Protein AF-A0A7S3SUE6-F1 (afdb_monomer_lite)

Structure (mmCIF, N/CA/C/O backbone):
data_AF-A0A7S3SUE6-F1
#
_entry.id   AF-A0A7S3SUE6-F1
#
loop_
_atom_site.group_PDB
_atom_site.id
_atom_site.type_symbol
_atom_site.label_atom_id
_atom_site.label_alt_id
_atom_site.label_comp_id
_atom_site.label_asym_id
_atom_site.label_entity_id
_atom_site.label_seq_id
_atom_site.pdbx_PDB_ins_code
_atom_site.Cartn_x
_atom_site.Cartn_y
_atom_site.Cartn_z
_atom_site.occupancy
_atom_site.B_iso_or_equiv
_atom_site.auth_seq_id
_atom_site.auth_comp_id
_atom_site.auth_asym_id
_atom_site.auth_atom_id
_atom_site.pdbx_PDB_model_num
ATOM 1 N N . ARG A 1 1 ? -27.798 15.559 72.478 1.00 53.75 1 ARG A N 1
ATOM 2 C CA . ARG A 1 1 ? -28.412 14.205 72.440 1.00 53.75 1 ARG A CA 1
ATOM 3 C C . ARG A 1 1 ? -29.920 14.407 72.362 1.00 53.75 1 ARG A C 1
ATOM 5 O O . ARG A 1 1 ? -30.444 15.053 73.258 1.00 53.75 1 ARG A O 1
ATOM 12 N N . PRO A 1 2 ? -30.553 14.013 71.249 1.00 47.19 2 PRO A N 1
ATOM 13 C CA . PRO A 1 2 ? -31.132 12.669 71.171 1.00 47.19 2 PRO A CA 1
ATOM 14 C C . PRO A 1 2 ? -30.597 11.859 69.971 1.00 47.19 2 PRO A C 1
ATOM 16 O O . PRO A 1 2 ? -30.039 12.447 69.046 1.00 47.19 2 PRO A O 1
ATOM 19 N N . PRO A 1 3 ? -30.712 10.518 69.993 1.00 56.50 3 PRO A N 1
ATOM 20 C CA . PRO A 1 3 ? -30.250 9.653 68.915 1.00 56.50 3 PRO A CA 1
ATOM 21 C C . PRO A 1 3 ? -31.344 9.502 67.852 1.00 56.50 3 PRO A C 1
ATOM 23 O O . PRO A 1 3 ? -32.447 9.031 68.141 1.00 56.50 3 PRO A O 1
ATOM 26 N N . LEU A 1 4 ? -31.042 9.870 66.606 1.00 49.88 4 LEU A N 1
ATOM 27 C CA . LEU A 1 4 ? -31.864 9.466 65.471 1.00 49.88 4 LEU A CA 1
ATOM 28 C C . LEU A 1 4 ? -31.557 8.003 65.155 1.00 49.88 4 LEU A C 1
ATOM 30 O O . LEU A 1 4 ? -30.462 7.631 64.743 1.00 49.88 4 LEU A O 1
ATOM 34 N N . ARG A 1 5 ? -32.567 7.194 65.467 1.00 53.97 5 ARG A N 1
ATOM 35 C CA . ARG A 1 5 ? -32.684 5.753 65.282 1.00 53.97 5 ARG A CA 1
ATOM 36 C C . ARG A 1 5 ? -32.139 5.285 63.933 1.00 53.97 5 ARG A C 1
ATOM 38 O O . ARG A 1 5 ? -32.603 5.728 62.884 1.00 53.97 5 ARG A O 1
ATOM 45 N N . LEU A 1 6 ? -31.283 4.264 64.007 1.00 51.25 6 LEU A N 1
ATOM 46 C CA . LEU A 1 6 ? -31.177 3.214 63.001 1.00 51.25 6 LEU A CA 1
ATOM 47 C C . LEU A 1 6 ? -32.585 2.802 62.545 1.00 51.25 6 LEU A C 1
ATOM 49 O O . LEU A 1 6 ? -33.325 2.161 63.293 1.00 51.25 6 LEU A O 1
ATOM 53 N N . ARG A 1 7 ? -32.944 3.124 61.303 1.00 48.81 7 ARG A N 1
ATOM 54 C CA . ARG A 1 7 ? -33.847 2.266 60.540 1.00 48.81 7 ARG A CA 1
ATOM 55 C C . ARG A 1 7 ? -32.969 1.252 59.830 1.00 48.81 7 ARG A C 1
ATOM 57 O O . ARG A 1 7 ? -32.459 1.503 58.745 1.00 48.81 7 ARG A O 1
ATOM 64 N N . ALA A 1 8 ? -32.776 0.123 60.507 1.00 47.72 8 ALA A N 1
ATOM 65 C CA . ALA A 1 8 ? -32.414 -1.123 59.866 1.00 47.72 8 ALA A CA 1
ATOM 66 C C . ALA A 1 8 ? -33.476 -1.413 58.797 1.00 47.72 8 ALA A C 1
ATOM 68 O O . ALA A 1 8 ? -34.599 -1.811 59.107 1.00 47.72 8 ALA A O 1
ATOM 69 N N . VAL A 1 9 ? -33.136 -1.151 57.537 1.00 53.12 9 VAL A N 1
ATOM 70 C CA . VAL A 1 9 ? -33.832 -1.743 56.398 1.00 53.12 9 VAL A CA 1
ATOM 71 C C . VAL A 1 9 ? -33.316 -3.176 56.319 1.00 53.12 9 VAL A C 1
ATOM 73 O O . VAL A 1 9 ? -32.370 -3.482 55.601 1.00 53.12 9 VAL A O 1
ATOM 76 N N . SER A 1 10 ? -33.879 -4.035 57.168 1.00 51.81 10 SER A N 1
ATOM 77 C CA . SER A 1 10 ? -33.688 -5.476 57.080 1.00 51.81 10 SER A CA 1
ATOM 78 C C . SER A 1 10 ? -34.384 -5.996 55.827 1.00 51.81 10 SER A C 1
ATOM 80 O O . SER A 1 10 ? -35.596 -5.859 55.682 1.00 51.81 10 SER A O 1
ATOM 82 N N . CYS A 1 11 ? -33.573 -6.586 54.950 1.00 48.88 11 CYS A N 1
ATOM 83 C CA . CYS A 1 11 ? -33.852 -7.740 54.101 1.00 48.88 11 CYS A CA 1
ATOM 84 C C . CYS A 1 11 ? -35.327 -8.087 53.841 1.00 48.88 11 CYS A C 1
ATOM 86 O O . CYS A 1 11 ? -35.936 -8.855 54.583 1.00 48.88 11 CYS A O 1
ATOM 88 N N . LEU A 1 12 ? -35.816 -7.703 52.664 1.00 46.56 12 LEU A N 1
ATOM 89 C CA . LEU A 1 12 ? -36.515 -8.661 51.808 1.00 46.56 12 LEU A CA 1
ATOM 90 C C . LEU A 1 12 ? -35.663 -8.880 50.553 1.00 46.56 12 LEU A C 1
ATOM 92 O O . LEU A 1 12 ? -35.933 -8.337 49.487 1.00 46.56 12 LEU A O 1
ATOM 96 N N . CYS A 1 13 ? -34.602 -9.678 50.694 1.00 52.66 13 CYS A N 1
ATOM 97 C CA . CYS A 1 13 ? -33.938 -10.319 49.563 1.00 52.66 13 CYS A CA 1
ATOM 98 C C . CYS A 1 13 ? -34.852 -11.442 49.061 1.00 52.66 13 CYS A C 1
ATOM 100 O O . CYS A 1 13 ? -34.695 -12.609 49.409 1.00 52.66 13 CYS A O 1
ATOM 102 N N . THR A 1 14 ? -35.863 -11.083 48.279 1.00 53.28 14 THR A N 1
ATOM 103 C CA . THR A 1 14 ? -36.564 -12.027 47.412 1.00 53.28 14 THR A CA 1
ATOM 104 C C . THR A 1 14 ? -35.559 -12.514 46.367 1.00 53.28 14 THR A C 1
ATOM 106 O O . THR A 1 14 ? -34.967 -11.705 45.657 1.00 53.28 14 THR A O 1
ATOM 109 N N . GLY A 1 15 ? -35.341 -13.830 46.256 1.00 58.53 15 GLY A N 1
ATOM 110 C CA . GLY A 1 15 ? -34.344 -14.434 45.350 1.00 58.53 15 GLY A CA 1
ATOM 111 C C . GLY A 1 15 ? -34.444 -14.010 43.873 1.00 58.53 15 GLY A C 1
ATOM 112 O O . GLY A 1 15 ? -33.494 -14.190 43.120 1.00 58.53 15 GLY A O 1
ATOM 113 N N . ALA A 1 16 ? -35.549 -13.379 43.464 1.00 61.69 16 ALA A N 1
ATOM 114 C CA . ALA A 1 16 ? -35.717 -12.759 42.151 1.00 61.69 16 ALA A CA 1
ATOM 115 C C . ALA A 1 16 ? -34.884 -11.473 41.947 1.00 61.69 16 ALA A C 1
ATOM 117 O O . ALA A 1 16 ? -34.439 -11.214 40.832 1.00 61.69 16 ALA A O 1
ATOM 118 N N . GLY A 1 17 ? -34.651 -10.674 42.997 1.00 68.00 17 GLY A N 1
ATOM 119 C CA . GLY A 1 17 ? -33.855 -9.441 42.911 1.00 68.00 17 GLY A CA 1
ATOM 120 C C . GLY A 1 17 ? -32.354 -9.706 42.768 1.00 68.00 17 GLY A C 1
ATOM 121 O O . GLY A 1 17 ? -31.675 -8.998 42.031 1.00 68.00 17 GLY A O 1
ATOM 122 N N . MET A 1 18 ? -31.861 -10.771 43.408 1.00 73.62 18 MET A N 1
ATOM 123 C CA . MET A 1 18 ? -30.465 -11.213 43.302 1.00 73.62 18 MET A CA 1
ATOM 124 C C . MET A 1 18 ? -30.156 -11.740 41.890 1.00 73.62 18 MET A C 1
ATOM 126 O O . MET A 1 18 ? -29.188 -11.319 41.273 1.00 73.62 18 MET A O 1
ATOM 130 N N . LEU A 1 19 ? -31.063 -12.541 41.315 1.00 84.69 19 LEU A N 1
ATOM 131 C CA . LEU A 1 19 ? -30.959 -13.046 39.937 1.00 84.69 19 LEU A CA 1
ATOM 132 C C . LEU A 1 19 ? -30.984 -11.935 38.874 1.00 84.69 19 LEU A C 1
ATOM 134 O O . LEU A 1 19 ? -30.339 -12.042 37.831 1.00 84.69 19 LEU A O 1
ATOM 138 N N . LEU A 1 20 ? -31.753 -10.869 39.120 1.00 89.69 20 LEU A N 1
ATOM 139 C CA . LEU A 1 20 ? -31.807 -9.709 38.233 1.00 89.69 20 LEU A CA 1
ATOM 140 C C . LEU A 1 20 ? -30.490 -8.918 38.273 1.00 89.69 20 LEU A C 1
ATOM 142 O O . LEU A 1 20 ? -30.004 -8.505 37.222 1.00 89.69 20 LEU A O 1
ATOM 146 N N . ALA A 1 21 ? -29.911 -8.732 39.463 1.00 88.00 21 ALA A N 1
ATOM 147 C CA . ALA A 1 21 ? -28.627 -8.058 39.634 1.00 88.00 21 ALA A CA 1
ATOM 148 C C . ALA A 1 21 ? -27.487 -8.833 38.952 1.00 88.00 21 ALA A C 1
ATOM 150 O O . ALA A 1 21 ? -26.764 -8.244 38.153 1.00 88.00 21 ALA A O 1
ATOM 151 N N . ASP A 1 22 ? -27.409 -10.152 39.156 1.00 91.75 22 ASP A N 1
ATOM 152 C CA . ASP A 1 22 ? -26.403 -11.013 38.515 1.00 91.75 22 ASP A CA 1
ATOM 153 C C . ASP A 1 22 ? -26.511 -10.974 36.982 1.00 91.75 22 ASP A C 1
ATOM 155 O O . ASP A 1 22 ? -25.512 -10.969 36.262 1.00 91.75 22 ASP A O 1
ATOM 159 N N . LYS A 1 23 ? -27.740 -10.894 36.451 1.00 92.44 23 LYS A N 1
ATOM 160 C CA . LYS A 1 23 ? -27.965 -10.730 35.010 1.00 92.44 23 LYS A CA 1
ATOM 161 C C . LYS A 1 23 ? -27.421 -9.397 34.497 1.00 92.44 23 LYS A C 1
ATOM 163 O O . LYS A 1 23 ? -26.846 -9.372 33.408 1.00 92.44 23 LYS A O 1
ATOM 168 N N . TYR A 1 24 ? -27.637 -8.300 35.222 1.00 92.81 24 TYR A N 1
ATOM 169 C CA . TYR A 1 24 ? -27.119 -6.993 34.816 1.00 92.81 24 TYR A CA 1
ATOM 170 C C . TYR A 1 24 ? -25.597 -6.935 34.899 1.00 92.81 24 TYR A C 1
ATOM 172 O O . TYR A 1 24 ? -24.982 -6.448 33.953 1.00 92.81 24 TYR A O 1
ATOM 180 N N . ASP A 1 25 ? -25.004 -7.506 35.948 1.00 94.50 25 ASP A N 1
ATOM 181 C CA . ASP A 1 25 ? -23.550 -7.603 36.096 1.00 94.50 25 ASP A CA 1
ATOM 182 C C . ASP A 1 25 ? -22.932 -8.395 34.931 1.00 94.50 25 ASP A C 1
ATOM 184 O O . ASP A 1 25 ? -22.028 -7.917 34.251 1.00 94.50 25 ASP A O 1
ATOM 188 N N . LEU A 1 26 ? -23.513 -9.544 34.565 1.00 93.31 26 LEU A N 1
ATOM 189 C CA . LEU A 1 26 ? -23.073 -10.309 33.390 1.00 93.31 26 LEU A CA 1
ATOM 190 C C . LEU A 1 26 ? -23.221 -9.533 32.073 1.00 93.31 26 LEU A C 1
ATOM 192 O O . LEU A 1 26 ? -22.359 -9.621 31.195 1.00 93.31 26 LEU A O 1
ATOM 196 N N . GLN A 1 27 ? -24.310 -8.780 31.899 1.00 93.69 27 GLN A N 1
ATOM 197 C CA . GLN A 1 27 ? -24.505 -7.953 30.705 1.00 93.69 27 GLN A CA 1
ATOM 198 C C . GLN A 1 27 ? -23.488 -6.814 30.627 1.00 93.69 27 GLN A C 1
ATOM 200 O O . GLN A 1 27 ? -23.024 -6.485 29.534 1.00 93.69 27 GLN A O 1
ATOM 205 N N . GLU A 1 28 ? -23.144 -6.214 31.760 1.00 92.38 28 GLU A N 1
ATOM 206 C CA . GLU A 1 28 ? -22.129 -5.172 31.849 1.00 92.38 28 GLU A CA 1
ATOM 207 C C . GLU A 1 28 ? -20.734 -5.739 31.576 1.00 92.38 28 GLU A C 1
ATOM 209 O O . GLU A 1 28 ? -20.032 -5.232 30.701 1.00 92.38 28 GLU A O 1
ATOM 214 N N . GLN A 1 29 ? -20.375 -6.860 32.204 1.00 94.19 29 GLN A N 1
ATOM 215 C CA . GLN A 1 29 ? -19.112 -7.561 31.957 1.00 94.19 29 GLN A CA 1
ATOM 216 C C . GLN A 1 29 ? -18.954 -7.973 30.487 1.00 94.19 29 GLN A C 1
ATOM 218 O O . GLN A 1 29 ? -17.875 -7.812 29.908 1.00 94.19 29 GLN A O 1
ATOM 223 N N . LEU A 1 30 ? -20.026 -8.447 29.840 1.00 93.00 30 LEU A N 1
ATOM 224 C CA . LEU A 1 30 ? -20.010 -8.766 28.411 1.00 93.00 30 LEU A CA 1
ATOM 225 C C . LEU A 1 30 ? -19.784 -7.515 27.550 1.00 93.00 30 LEU A C 1
ATOM 227 O O . LEU A 1 30 ? -18.988 -7.557 26.611 1.00 93.00 30 LEU A O 1
ATOM 231 N N . LYS A 1 31 ? -20.451 -6.397 27.868 1.00 90.38 31 LYS A N 1
ATOM 232 C CA . LYS A 1 31 ? -20.260 -5.121 27.157 1.00 90.38 31 LYS A CA 1
ATOM 233 C C . LYS A 1 31 ? -18.828 -4.612 27.295 1.00 90.38 31 LYS A C 1
ATOM 235 O O . LYS A 1 31 ? -18.231 -4.220 26.296 1.00 90.38 31 LYS A O 1
ATOM 240 N N . LEU A 1 32 ? -18.265 -4.663 28.502 1.00 91.94 32 LEU A N 1
ATOM 241 C CA . LEU A 1 32 ? -16.878 -4.274 28.759 1.00 91.94 32 LEU A CA 1
ATOM 242 C C . LEU A 1 32 ? -15.900 -5.160 27.982 1.00 91.94 32 LEU A C 1
ATOM 244 O O . LEU A 1 32 ? -14.985 -4.648 27.340 1.00 91.94 32 LEU A O 1
ATOM 248 N N . SER A 1 33 ? -16.131 -6.474 27.972 1.00 94.12 33 SER A N 1
ATOM 249 C CA . SER A 1 33 ? -15.299 -7.427 27.227 1.00 94.12 33 SER A CA 1
ATOM 250 C C . SER A 1 33 ? -15.338 -7.164 25.720 1.00 94.12 33 SER A C 1
ATOM 252 O O . SER A 1 33 ? -14.308 -7.225 25.052 1.00 94.12 33 SER A O 1
ATOM 254 N N . LEU A 1 34 ? -16.511 -6.830 25.175 1.00 92.19 34 LEU A N 1
ATOM 255 C CA . LEU A 1 34 ? -16.669 -6.500 23.760 1.00 92.19 34 LEU A CA 1
ATOM 256 C C . LEU A 1 34 ? -15.934 -5.201 23.405 1.00 92.19 34 LEU A C 1
ATOM 258 O O . LEU A 1 34 ? -15.181 -5.182 22.434 1.00 92.19 34 LEU A O 1
ATOM 262 N N . LEU A 1 35 ? -16.079 -4.149 24.216 1.00 92.06 35 LEU A N 1
ATOM 263 C CA . LEU A 1 35 ? -15.362 -2.887 24.010 1.00 92.06 35 LEU A CA 1
ATOM 264 C C . LEU A 1 35 ? -13.841 -3.078 24.036 1.00 92.06 35 LEU A C 1
ATOM 266 O O . LEU A 1 35 ? -13.138 -2.503 23.211 1.00 92.06 35 LEU A O 1
ATOM 270 N N . GLN A 1 36 ? -13.330 -3.929 24.931 1.00 94.81 36 GLN A N 1
ATOM 271 C CA . GLN A 1 36 ? -11.903 -4.262 24.975 1.00 94.81 36 GLN A CA 1
ATOM 272 C C . GLN A 1 36 ? -11.416 -4.975 23.707 1.00 94.81 36 GLN A C 1
ATOM 274 O O . GLN A 1 36 ? -10.267 -4.795 23.301 1.00 94.81 36 GLN A O 1
ATOM 279 N N . ILE A 1 37 ? -12.256 -5.804 23.082 1.00 95.12 37 ILE A N 1
ATOM 280 C CA . ILE A 1 37 ? -11.915 -6.467 21.816 1.00 95.12 37 ILE A CA 1
ATOM 281 C C . ILE A 1 37 ? -11.874 -5.442 20.682 1.00 95.12 37 ILE A C 1
ATOM 283 O O . ILE A 1 37 ? -10.925 -5.441 19.900 1.00 95.12 37 ILE A O 1
ATOM 287 N N . GLU A 1 38 ? -12.864 -4.552 20.610 1.00 94.62 38 GLU A N 1
ATOM 288 C CA . GLU A 1 38 ? -12.905 -3.507 19.584 1.00 94.62 38 GLU A CA 1
ATOM 289 C C . GLU A 1 38 ? -11.740 -2.521 19.712 1.00 94.62 38 GLU A C 1
ATOM 291 O O . GLU A 1 38 ? -11.177 -2.117 18.698 1.00 94.62 38 GLU A O 1
ATOM 296 N N . ASP A 1 39 ? -11.326 -2.189 20.936 1.00 95.25 39 ASP A N 1
ATOM 297 C CA . ASP A 1 39 ? -10.155 -1.343 21.190 1.00 95.25 39 ASP A CA 1
ATOM 298 C C . ASP A 1 39 ? -8.857 -1.988 20.695 1.00 95.25 39 ASP A C 1
ATOM 300 O O . ASP A 1 39 ? -8.068 -1.366 19.978 1.00 95.25 39 ASP A O 1
ATOM 304 N N . LYS A 1 40 ? -8.673 -3.283 20.977 1.00 96.25 40 LYS A N 1
ATOM 305 C CA . LYS A 1 40 ? -7.537 -4.052 20.450 1.00 96.25 40 LYS A CA 1
ATOM 306 C C . LYS A 1 40 ? -7.550 -4.117 18.926 1.00 96.25 40 LYS A C 1
ATOM 308 O O . LYS A 1 40 ? -6.497 -3.979 18.305 1.00 96.25 40 LYS A O 1
ATOM 313 N N . GLU A 1 41 ? -8.717 -4.313 18.317 1.00 95.56 41 GLU A N 1
ATOM 314 C CA . GLU A 1 41 ? -8.841 -4.359 16.861 1.00 95.56 41 GLU A CA 1
ATOM 315 C C . GLU A 1 41 ? -8.557 -2.994 16.214 1.00 95.56 41 GLU A C 1
ATOM 317 O O . GLU A 1 41 ? -7.833 -2.913 15.217 1.00 95.56 41 GLU A O 1
ATOM 322 N N . LEU A 1 42 ? -9.074 -1.911 16.795 1.00 95.62 42 LEU A N 1
ATOM 323 C CA . LEU A 1 42 ? -8.799 -0.553 16.338 1.00 95.62 42 LEU A CA 1
ATOM 324 C C . LEU A 1 42 ? -7.299 -0.240 16.407 1.00 95.62 42 LEU A C 1
ATOM 326 O O . LEU A 1 42 ? -6.730 0.303 15.454 1.00 95.62 42 LEU A O 1
ATOM 330 N N . ASN A 1 43 ? -6.647 -0.604 17.514 1.00 96.88 43 ASN A N 1
ATOM 331 C CA . ASN A 1 43 ? -5.214 -0.403 17.696 1.00 96.88 43 ASN A CA 1
ATOM 332 C C . ASN A 1 43 ? -4.401 -1.225 16.681 1.00 96.88 43 ASN A C 1
ATOM 334 O O . ASN A 1 43 ? -3.491 -0.690 16.051 1.00 96.88 43 ASN A O 1
ATOM 338 N N . PHE A 1 44 ? -4.789 -2.480 16.428 1.00 96.00 44 PHE A N 1
ATOM 339 C CA . PHE A 1 44 ? -4.167 -3.324 15.404 1.00 96.00 44 PHE A CA 1
ATOM 340 C C . PHE A 1 44 ? -4.192 -2.668 14.015 1.00 96.00 44 PHE A C 1
ATOM 342 O O . PHE A 1 44 ? -3.151 -2.535 13.369 1.00 96.00 44 PHE A O 1
ATOM 349 N N . PHE A 1 45 ? -5.354 -2.191 13.555 1.00 96.00 45 PHE A N 1
ATOM 350 C CA . PHE A 1 45 ? -5.427 -1.510 12.259 1.00 96.00 45 PHE A CA 1
ATOM 351 C C . PHE A 1 45 ? -4.658 -0.191 12.244 1.00 96.00 45 PHE A C 1
ATOM 353 O O . PHE A 1 45 ? -4.053 0.153 11.230 1.00 96.00 45 PHE A O 1
ATOM 360 N N . THR A 1 46 ? -4.658 0.542 13.355 1.00 96.62 46 THR A N 1
ATOM 361 C CA . THR A 1 46 ? -3.923 1.805 13.480 1.00 96.62 46 THR A CA 1
ATOM 362 C C . THR A 1 46 ? -2.420 1.586 13.344 1.00 96.62 46 THR A C 1
ATOM 364 O O . THR A 1 46 ? -1.774 2.271 12.550 1.00 96.62 46 THR A O 1
ATOM 367 N N . GLN A 1 47 ? -1.870 0.591 14.043 1.00 97.31 47 GLN A N 1
ATOM 368 C CA . GLN A 1 47 ? -0.464 0.201 13.922 1.00 97.31 47 GLN A CA 1
ATOM 369 C C . GLN A 1 47 ? -0.123 -0.228 12.495 1.00 97.31 47 GLN A C 1
ATOM 371 O O . GLN A 1 47 ? 0.855 0.255 11.927 1.00 97.31 47 GLN A O 1
ATOM 376 N N . ASN A 1 48 ? -0.974 -1.040 11.868 1.00 95.94 48 ASN A N 1
ATOM 377 C CA . ASN A 1 48 ? -0.752 -1.465 10.490 1.00 95.94 48 ASN A CA 1
ATOM 378 C C . ASN A 1 48 ? -0.788 -0.298 9.492 1.00 95.94 48 ASN A C 1
ATOM 380 O O . ASN A 1 48 ? 0.001 -0.281 8.549 1.00 95.94 48 ASN A O 1
ATOM 384 N N . CYS A 1 49 ? -1.673 0.687 9.680 1.00 96.75 49 CYS A N 1
ATOM 385 C CA . CYS A 1 49 ? -1.674 1.907 8.869 1.00 96.75 49 CYS A CA 1
ATOM 386 C C . CYS A 1 49 ? -0.347 2.661 9.005 1.00 96.75 49 CYS A C 1
ATOM 388 O O . CYS A 1 49 ? 0.185 3.111 7.995 1.00 96.75 49 CYS A O 1
ATOM 390 N N . TYR A 1 50 ? 0.217 2.766 10.213 1.00 97.12 50 TYR A N 1
ATOM 391 C CA . TYR A 1 50 ? 1.536 3.375 10.387 1.00 97.12 50 TYR A CA 1
ATOM 392 C C . TYR A 1 50 ? 2.631 2.591 9.661 1.00 97.12 50 TYR A C 1
ATOM 394 O O . TYR A 1 50 ? 3.422 3.205 8.953 1.00 97.12 50 TYR A O 1
ATOM 402 N N . THR A 1 51 ? 2.652 1.260 9.766 1.00 97.25 51 THR A N 1
ATOM 403 C CA . THR A 1 51 ? 3.642 0.422 9.068 1.00 97.25 51 THR A CA 1
ATOM 404 C C . THR A 1 51 ? 3.557 0.558 7.549 1.00 97.25 51 THR A C 1
ATOM 406 O O . THR A 1 51 ? 4.577 0.744 6.893 1.00 97.25 51 THR A O 1
ATOM 409 N N . VAL A 1 52 ? 2.356 0.501 6.969 1.00 97.06 52 VAL A N 1
ATOM 410 C CA . VAL A 1 52 ? 2.200 0.667 5.513 1.00 97.06 52 VAL A CA 1
ATOM 411 C C . VAL A 1 52 ? 2.512 2.104 5.095 1.00 97.0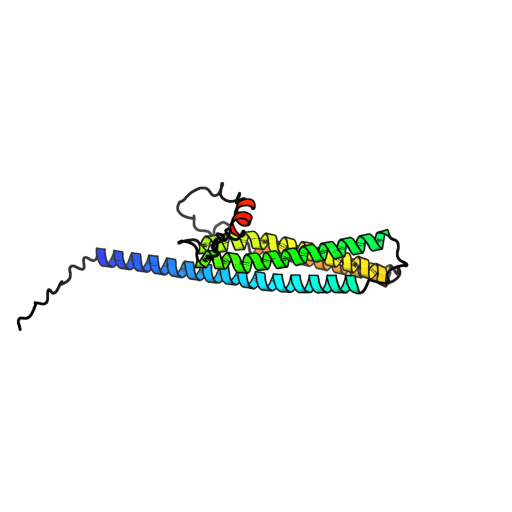6 52 VAL A C 1
ATOM 413 O O . VAL A 1 52 ? 3.151 2.326 4.071 1.00 97.06 52 VAL A O 1
ATOM 416 N N . GLY A 1 53 ? 2.125 3.091 5.906 1.00 97.94 53 GLY A N 1
ATOM 417 C CA . GLY A 1 53 ? 2.440 4.496 5.662 1.00 97.94 53 GLY A CA 1
ATOM 418 C C . GLY A 1 53 ? 3.945 4.778 5.649 1.00 97.94 53 GLY A C 1
ATOM 419 O O . GLY A 1 53 ? 4.417 5.497 4.774 1.00 97.94 53 GLY A O 1
ATOM 420 N N . THR A 1 54 ? 4.724 4.197 6.567 1.00 97.75 54 THR A N 1
ATOM 421 C CA . THR A 1 54 ? 6.186 4.376 6.572 1.00 97.75 54 THR A CA 1
ATOM 422 C C . THR A 1 54 ? 6.848 3.687 5.384 1.00 97.75 54 THR A C 1
ATOM 424 O O . THR A 1 54 ? 7.735 4.274 4.770 1.00 97.75 54 THR A O 1
ATOM 427 N N . GLN A 1 55 ? 6.395 2.487 5.012 1.00 97.62 55 GLN A N 1
ATOM 428 C CA . GLN A 1 55 ? 6.888 1.789 3.821 1.00 97.62 55 GLN A CA 1
ATOM 429 C C . GLN A 1 55 ? 6.615 2.591 2.544 1.00 97.62 55 GLN A C 1
ATOM 431 O O . GLN A 1 55 ? 7.533 2.807 1.755 1.00 97.62 55 GLN A O 1
ATOM 436 N N . ALA A 1 56 ? 5.394 3.102 2.380 1.00 97.94 56 ALA A N 1
ATOM 437 C CA . ALA A 1 56 ? 5.025 3.943 1.245 1.00 97.94 56 ALA A CA 1
ATOM 438 C C . ALA A 1 56 ? 5.884 5.217 1.164 1.00 97.94 56 ALA A C 1
ATOM 440 O O . ALA A 1 56 ? 6.384 5.581 0.101 1.00 97.94 56 ALA A O 1
ATOM 441 N N . ALA A 1 57 ? 6.128 5.872 2.305 1.00 98.12 57 ALA A N 1
ATOM 442 C CA . ALA A 1 57 ? 6.983 7.056 2.365 1.00 98.12 57 ALA A CA 1
ATOM 443 C C . ALA A 1 57 ? 8.434 6.763 1.938 1.00 98.12 57 ALA A C 1
ATOM 445 O O . ALA A 1 57 ? 9.037 7.578 1.238 1.00 98.12 57 ALA A O 1
ATOM 446 N N . LEU A 1 58 ? 8.987 5.602 2.315 1.00 98.12 58 LEU A N 1
ATOM 447 C CA . LEU A 1 58 ? 10.325 5.181 1.885 1.00 98.12 58 LEU A CA 1
ATOM 448 C C . LEU A 1 58 ? 10.387 4.946 0.372 1.00 98.12 58 LEU A C 1
ATOM 450 O O . LEU A 1 58 ? 11.307 5.441 -0.277 1.00 98.12 58 LEU A O 1
ATOM 454 N N . ILE A 1 59 ? 9.395 4.254 -0.199 1.00 96.81 59 ILE A N 1
ATOM 455 C CA . ILE A 1 59 ? 9.324 4.013 -1.649 1.00 96.81 59 ILE A CA 1
ATOM 456 C C . ILE A 1 59 ? 9.220 5.344 -2.401 1.00 96.81 59 ILE A C 1
ATOM 458 O O . ILE A 1 59 ? 9.978 5.568 -3.343 1.00 96.81 59 ILE A O 1
ATOM 462 N N . ALA A 1 60 ? 8.361 6.265 -1.953 1.00 97.75 60 ALA A N 1
ATOM 463 C CA . ALA A 1 60 ? 8.269 7.605 -2.533 1.00 97.75 60 ALA A CA 1
ATOM 464 C C . ALA A 1 60 ? 9.615 8.354 -2.489 1.00 97.75 60 ALA A C 1
ATOM 466 O O . ALA A 1 60 ? 9.978 9.029 -3.452 1.00 97.75 60 ALA A O 1
ATOM 467 N N . GLY A 1 61 ? 10.377 8.200 -1.399 1.00 97.38 61 GLY A N 1
ATOM 468 C CA . GLY A 1 61 ? 11.730 8.741 -1.272 1.00 97.38 61 GLY A CA 1
ATOM 469 C C . GLY A 1 61 ? 12.702 8.163 -2.302 1.00 97.38 61 GLY A C 1
ATOM 470 O O . GLY A 1 61 ? 13.393 8.924 -2.976 1.00 97.38 61 GLY A O 1
ATOM 471 N N . PHE A 1 62 ? 12.716 6.840 -2.487 1.00 95.44 62 PHE A N 1
ATOM 472 C CA . PHE A 1 62 ? 13.561 6.187 -3.496 1.00 95.44 62 PHE A CA 1
ATOM 473 C C . PHE A 1 62 ? 13.207 6.617 -4.919 1.00 95.44 62 PHE A C 1
ATOM 475 O O . PHE A 1 62 ? 14.093 6.887 -5.727 1.00 95.44 62 PHE A O 1
ATOM 482 N N . VAL A 1 63 ? 11.912 6.739 -5.210 1.00 96.06 63 VAL A N 1
ATOM 483 C CA . VAL A 1 63 ? 11.408 7.237 -6.493 1.00 96.06 63 VAL A CA 1
ATOM 484 C C . VAL A 1 63 ? 11.882 8.667 -6.751 1.00 96.06 63 VAL A C 1
ATOM 486 O O . VAL A 1 63 ? 12.357 8.968 -7.844 1.00 96.06 63 VAL A O 1
ATOM 489 N N . PHE A 1 64 ? 11.808 9.544 -5.747 1.00 95.56 64 PHE A N 1
ATOM 490 C CA . PHE A 1 64 ? 12.312 10.912 -5.863 1.00 95.56 64 PHE A CA 1
ATOM 491 C C . PHE A 1 64 ? 13.827 10.949 -6.108 1.00 95.56 64 PHE A C 1
ATOM 493 O O . PHE A 1 64 ? 14.281 11.673 -6.994 1.00 95.56 64 PHE A O 1
ATOM 500 N N . SER A 1 65 ? 14.609 10.142 -5.384 1.00 95.06 65 SER A N 1
ATOM 501 C CA . SER A 1 65 ? 16.055 10.023 -5.611 1.00 95.06 65 SER A CA 1
ATOM 502 C C . SER A 1 65 ? 16.381 9.575 -7.038 1.00 95.06 65 SER A C 1
ATOM 504 O O . SER A 1 65 ? 17.240 10.183 -7.672 1.00 95.06 65 SER A O 1
ATOM 506 N N . ALA A 1 66 ? 15.646 8.599 -7.581 1.00 92.06 66 ALA A N 1
ATOM 507 C CA . ALA A 1 66 ? 15.823 8.141 -8.960 1.00 92.06 66 ALA A CA 1
ATOM 508 C C . ALA A 1 66 ? 15.534 9.245 -9.997 1.00 92.06 66 ALA A C 1
ATOM 510 O O . ALA A 1 66 ? 16.224 9.338 -11.010 1.00 92.06 66 ALA A O 1
ATOM 511 N N . ILE A 1 67 ? 14.549 10.118 -9.742 1.00 92.50 67 ILE A N 1
ATOM 512 C CA . ILE A 1 67 ? 14.272 11.288 -10.598 1.00 92.50 67 ILE A CA 1
ATOM 513 C C . ILE A 1 67 ? 15.458 12.257 -10.609 1.00 92.50 67 ILE A C 1
ATOM 515 O O . ILE A 1 67 ? 15.802 12.791 -11.662 1.00 92.50 67 ILE A O 1
ATOM 519 N N . VAL A 1 68 ? 16.062 12.505 -9.445 1.00 92.94 68 VAL A N 1
ATOM 520 C CA . VAL A 1 68 ? 17.189 13.441 -9.311 1.00 92.94 68 VAL A CA 1
ATOM 521 C C . VAL A 1 68 ? 18.447 12.907 -9.997 1.00 92.94 68 VAL A C 1
ATOM 523 O O . VAL A 1 68 ? 19.173 13.688 -10.609 1.00 92.94 68 VAL A O 1
ATOM 526 N N . GLU A 1 69 ? 18.694 11.600 -9.910 1.00 89.19 69 GLU A N 1
ATOM 527 C CA . GLU A 1 69 ? 19.875 10.951 -10.489 1.00 89.19 69 GLU A CA 1
ATOM 528 C C . GLU A 1 69 ? 19.823 10.874 -12.023 1.00 89.19 69 GLU A C 1
ATOM 530 O O . GLU A 1 69 ? 20.836 11.076 -12.685 1.00 89.19 69 GLU A O 1
ATOM 535 N N . ALA A 1 70 ? 18.643 10.683 -12.618 1.00 84.38 70 ALA A N 1
ATOM 536 C CA . ALA A 1 70 ? 18.484 10.523 -14.067 1.00 84.38 70 ALA A CA 1
ATOM 537 C C . ALA A 1 70 ? 18.612 11.829 -14.891 1.00 84.38 70 ALA A C 1
ATOM 539 O O . ALA A 1 70 ? 18.043 11.939 -15.982 1.00 84.38 70 ALA A O 1
ATOM 540 N N . ARG A 1 71 ? 19.320 12.846 -14.380 1.00 76.00 71 ARG A N 1
ATOM 541 C CA . ARG A 1 71 ? 19.387 14.189 -14.984 1.00 76.00 71 ARG A CA 1
ATOM 542 C C . ARG A 1 71 ? 20.137 14.244 -16.319 1.00 76.00 71 ARG A C 1
ATOM 544 O O . ARG A 1 71 ? 19.826 15.127 -17.111 1.00 76.00 71 ARG A O 1
ATOM 551 N N . ASP A 1 72 ? 21.022 13.282 -16.584 1.00 76.31 72 ASP A N 1
ATOM 552 C CA . ASP A 1 72 ? 21.954 13.299 -17.726 1.00 76.31 72 ASP A CA 1
ATOM 553 C C . ASP A 1 72 ? 21.594 12.282 -18.835 1.00 76.31 72 ASP A C 1
ATOM 555 O O . ASP A 1 72 ? 22.444 11.783 -19.566 1.00 76.31 72 ASP A O 1
ATOM 559 N N . MET A 1 73 ? 20.307 11.953 -18.983 1.00 72.81 73 MET A N 1
ATOM 560 C CA . MET A 1 73 ? 19.808 10.984 -19.973 1.00 72.81 73 MET A CA 1
ATOM 561 C C . MET A 1 73 ? 19.447 11.639 -21.317 1.00 72.81 73 MET A C 1
ATOM 563 O O . MET A 1 73 ? 18.266 11.702 -21.687 1.00 72.81 73 MET A O 1
ATOM 567 N N . ASP A 1 74 ? 20.447 12.161 -22.031 1.00 77.06 74 ASP A N 1
ATOM 568 C CA . ASP A 1 74 ? 20.251 12.887 -23.300 1.00 77.06 74 ASP A CA 1
ATOM 569 C C . ASP A 1 74 ? 20.369 12.010 -24.560 1.00 77.06 74 ASP A C 1
ATOM 571 O O . ASP A 1 74 ? 19.714 12.306 -25.559 1.00 77.06 74 ASP A O 1
ATOM 575 N N . ASP A 1 75 ? 21.073 10.875 -24.496 1.00 79.88 75 ASP A N 1
ATOM 576 C CA . ASP A 1 75 ? 21.312 9.996 -25.658 1.00 79.88 75 ASP A CA 1
ATOM 577 C C . ASP A 1 75 ? 20.205 8.949 -25.914 1.00 79.88 75 ASP A C 1
ATOM 579 O O . ASP A 1 75 ? 20.272 8.148 -26.848 1.00 79.88 75 ASP A O 1
ATOM 583 N N . ILE A 1 76 ? 19.150 8.937 -25.095 1.00 82.38 76 ILE A N 1
ATOM 584 C CA . ILE A 1 76 ? 18.101 7.908 -25.129 1.00 82.38 76 ILE A CA 1
ATOM 585 C C . ILE A 1 76 ? 16.900 8.359 -25.963 1.00 82.38 76 ILE A C 1
ATOM 587 O O . ILE A 1 76 ? 16.448 9.503 -25.891 1.00 82.38 76 ILE A O 1
ATOM 591 N N . GLY A 1 77 ? 16.311 7.417 -26.709 1.00 86.56 77 GLY A N 1
ATOM 592 C CA . GLY A 1 77 ? 15.109 7.658 -27.504 1.00 86.56 77 GLY A CA 1
ATOM 593 C C . GLY A 1 77 ? 13.979 8.316 -26.687 1.00 86.56 77 GLY A C 1
ATOM 594 O O . GLY A 1 77 ? 13.663 7.858 -25.582 1.00 86.56 77 GLY A O 1
ATOM 595 N N . PRO A 1 78 ? 13.306 9.354 -27.224 1.00 88.19 78 PRO A N 1
ATOM 596 C CA . PRO A 1 78 ? 12.380 10.194 -26.459 1.00 88.19 78 PRO A CA 1
ATOM 597 C C . PRO A 1 78 ? 11.197 9.411 -25.878 1.00 88.19 78 PRO A C 1
ATOM 599 O O . PRO A 1 78 ? 10.712 9.731 -24.794 1.00 88.19 78 PRO A O 1
ATOM 602 N N . GLY A 1 79 ? 10.755 8.349 -26.561 1.00 88.06 79 GLY A N 1
ATOM 603 C CA . GLY A 1 79 ? 9.679 7.487 -26.074 1.00 88.06 79 GLY A CA 1
ATOM 604 C C . GLY A 1 79 ? 10.027 6.779 -24.763 1.00 88.06 79 GLY A C 1
ATOM 605 O O . GLY A 1 79 ? 9.197 6.728 -23.857 1.00 88.06 79 GLY A O 1
ATOM 606 N N . LEU A 1 80 ? 11.263 6.290 -24.628 1.00 88.50 80 LEU A N 1
ATOM 607 C CA . LEU A 1 80 ? 11.694 5.557 -23.441 1.00 88.50 80 LEU A CA 1
ATOM 608 C C . LEU A 1 80 ? 11.842 6.500 -22.241 1.00 88.50 80 LEU A C 1
ATOM 610 O O . LEU A 1 80 ? 11.318 6.204 -21.168 1.00 88.50 80 LEU A O 1
ATOM 614 N N . LYS A 1 81 ? 12.429 7.684 -22.467 1.00 90.25 81 LYS A N 1
ATOM 615 C CA . LYS A 1 81 ? 12.536 8.766 -21.476 1.00 90.25 81 LYS A CA 1
ATOM 616 C C . LYS A 1 81 ? 11.162 9.160 -20.929 1.00 90.25 81 LYS A C 1
ATOM 618 O O . LYS A 1 81 ? 10.955 9.142 -19.720 1.00 90.25 81 LYS A O 1
ATOM 623 N N . ILE A 1 82 ? 10.194 9.420 -21.814 1.00 91.19 82 ILE A N 1
ATOM 624 C CA . ILE A 1 82 ? 8.818 9.763 -21.417 1.00 91.19 82 ILE A CA 1
ATOM 625 C C . ILE A 1 82 ? 8.166 8.609 -20.647 1.00 91.19 82 ILE A C 1
ATOM 627 O O . ILE A 1 82 ? 7.552 8.843 -19.606 1.00 91.19 82 ILE A O 1
ATOM 631 N N . SER A 1 83 ? 8.302 7.370 -21.130 1.00 90.50 83 SER A N 1
ATOM 632 C CA . SER A 1 83 ? 7.686 6.202 -20.490 1.00 90.50 83 SER A CA 1
ATOM 633 C C . SER A 1 83 ? 8.208 5.973 -19.070 1.00 90.50 83 SER A C 1
ATOM 635 O O . SER A 1 83 ? 7.414 5.757 -18.152 1.00 90.50 83 SER A O 1
ATOM 637 N N . TRP A 1 84 ? 9.524 6.113 -18.874 1.00 93.25 84 TRP A N 1
ATOM 638 C CA . TRP A 1 84 ? 10.159 6.037 -17.568 1.00 93.25 84 TRP A CA 1
ATOM 639 C C . TRP A 1 84 ? 9.663 7.166 -16.667 1.00 93.25 84 TRP A C 1
ATOM 641 O O . TRP A 1 84 ? 9.139 6.897 -15.589 1.00 93.25 84 TRP A O 1
ATOM 651 N N . SER A 1 85 ? 9.726 8.422 -17.127 1.00 93.31 85 SER A N 1
ATOM 652 C CA . SER A 1 85 ? 9.297 9.575 -16.328 1.00 93.31 85 SER A CA 1
ATOM 653 C C . SER A 1 85 ? 7.836 9.471 -15.883 1.00 93.31 85 SER A C 1
ATOM 655 O O . SER A 1 85 ? 7.534 9.730 -14.719 1.00 93.31 85 SER A O 1
ATOM 657 N N . VAL A 1 86 ? 6.926 9.052 -16.768 1.00 95.19 86 VAL A N 1
ATOM 658 C CA . VAL A 1 86 ? 5.505 8.873 -16.427 1.00 95.19 86 VAL A CA 1
ATOM 659 C C . VAL A 1 86 ? 5.323 7.764 -15.389 1.00 95.19 86 VAL A C 1
ATOM 661 O O . VAL A 1 86 ? 4.613 7.975 -14.406 1.00 95.19 86 VAL A O 1
ATOM 664 N N . ALA A 1 87 ? 5.976 6.610 -15.560 1.00 94.50 87 ALA A N 1
ATOM 665 C CA . ALA A 1 87 ? 5.886 5.506 -14.603 1.00 94.50 87 ALA A CA 1
ATOM 666 C C . ALA A 1 87 ? 6.419 5.902 -13.213 1.00 94.50 87 ALA A C 1
ATOM 668 O O . ALA A 1 87 ? 5.765 5.639 -12.203 1.00 94.50 87 ALA A O 1
ATOM 669 N N . THR A 1 88 ? 7.560 6.594 -13.164 1.00 95.25 88 THR A N 1
ATOM 670 C CA . THR A 1 88 ? 8.196 7.077 -11.928 1.00 95.25 88 THR A CA 1
ATOM 671 C C . THR A 1 88 ? 7.313 8.095 -11.202 1.00 95.25 88 THR A C 1
ATOM 673 O O . THR A 1 88 ? 7.066 7.965 -10.004 1.00 95.25 88 THR A O 1
ATOM 676 N N . VAL A 1 89 ? 6.749 9.074 -11.920 1.00 96.38 89 VAL A N 1
ATOM 677 C CA . VAL A 1 89 ? 5.849 10.077 -11.323 1.00 96.38 89 VAL A CA 1
ATOM 678 C C . VAL A 1 89 ? 4.546 9.441 -10.830 1.00 96.38 89 VAL A C 1
ATOM 680 O O . VAL A 1 89 ? 4.090 9.766 -9.733 1.00 96.38 89 VAL A O 1
ATOM 683 N N . LEU A 1 90 ? 3.956 8.510 -11.589 1.00 96.44 90 LEU A N 1
ATOM 684 C CA . LEU A 1 90 ? 2.755 7.787 -11.155 1.00 96.44 90 LEU A CA 1
ATOM 685 C C . LEU A 1 90 ? 3.016 6.970 -9.890 1.00 96.44 90 LEU A C 1
ATOM 687 O O . LEU A 1 90 ? 2.208 7.034 -8.963 1.00 96.44 90 LEU A O 1
ATOM 691 N N . SER A 1 91 ? 4.146 6.259 -9.823 1.00 97.12 91 SER A N 1
ATOM 692 C CA . SER A 1 91 ? 4.563 5.545 -8.614 1.00 97.12 91 SER A CA 1
ATOM 693 C C . SER A 1 91 ? 4.612 6.488 -7.408 1.00 97.12 91 SER A C 1
ATOM 695 O O . SER A 1 91 ? 3.939 6.232 -6.410 1.00 97.12 91 SER A O 1
ATOM 697 N N . MET A 1 92 ? 5.286 7.638 -7.535 1.00 97.44 92 MET A N 1
ATOM 698 C CA . MET A 1 92 ? 5.379 8.625 -6.455 1.00 97.44 92 MET A CA 1
ATOM 699 C C . MET A 1 92 ? 4.001 9.116 -5.988 1.00 97.44 92 MET A C 1
ATOM 701 O O . MET A 1 92 ? 3.748 9.212 -4.788 1.00 97.44 92 MET A O 1
ATOM 705 N N . ILE A 1 93 ? 3.095 9.418 -6.926 1.00 97.81 93 ILE A N 1
ATOM 706 C CA . ILE A 1 93 ? 1.744 9.901 -6.610 1.00 97.81 93 ILE A CA 1
ATOM 707 C C . ILE A 1 93 ? 0.962 8.844 -5.824 1.00 97.81 93 ILE A C 1
ATOM 709 O O . ILE A 1 93 ? 0.344 9.178 -4.812 1.00 97.81 93 ILE A O 1
ATOM 713 N N . PHE A 1 94 ? 0.980 7.579 -6.252 1.00 97.56 94 PHE A N 1
ATOM 714 C CA . PHE A 1 94 ? 0.259 6.510 -5.554 1.00 97.56 94 PHE A CA 1
ATOM 715 C C . PHE A 1 94 ? 0.821 6.234 -4.155 1.00 97.56 94 PHE A C 1
ATOM 717 O O . PHE A 1 94 ? 0.041 6.036 -3.218 1.00 97.56 94 PHE A O 1
ATOM 724 N N . GLU A 1 95 ? 2.140 6.289 -3.977 1.00 97.75 95 GLU A N 1
ATOM 725 C CA . GLU A 1 95 ? 2.756 6.125 -2.658 1.00 97.75 95 GLU A CA 1
ATOM 726 C C . GLU A 1 95 ? 2.415 7.293 -1.721 1.00 97.75 95 GLU A C 1
ATOM 728 O O . GLU A 1 95 ? 1.973 7.075 -0.593 1.00 97.75 95 GLU A O 1
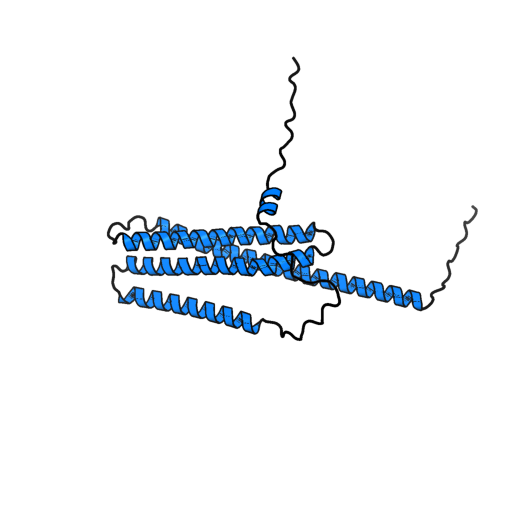ATOM 733 N N . LEU A 1 96 ? 2.477 8.544 -2.194 1.00 97.62 96 LEU A N 1
ATOM 734 C CA . LEU A 1 96 ? 2.053 9.705 -1.399 1.00 97.62 96 LEU A CA 1
ATOM 735 C C . LEU A 1 96 ? 0.558 9.657 -1.049 1.00 97.62 96 LEU A C 1
ATOM 737 O O . LEU A 1 96 ? 0.172 9.970 0.080 1.00 97.62 96 LEU A O 1
ATOM 741 N N . MET A 1 97 ? -0.293 9.215 -1.978 1.00 97.38 97 MET A N 1
ATOM 742 C CA . MET A 1 97 ? -1.716 8.986 -1.707 1.00 97.38 97 MET A CA 1
ATOM 743 C C . MET A 1 97 ? -1.921 7.929 -0.617 1.00 97.38 97 MET A C 1
ATOM 745 O O . MET A 1 97 ? -2.790 8.101 0.242 1.00 97.38 97 MET A O 1
ATOM 749 N N . THR A 1 98 ? -1.107 6.871 -0.613 1.00 97.94 98 THR A N 1
ATOM 750 C CA . THR A 1 98 ? -1.116 5.835 0.427 1.00 97.94 98 THR A CA 1
ATOM 751 C C . THR A 1 98 ? -0.719 6.410 1.784 1.00 97.94 98 THR A C 1
ATOM 753 O O . THR A 1 98 ? -1.435 6.182 2.758 1.00 97.94 98 THR A O 1
ATOM 756 N N . VAL A 1 99 ? 0.342 7.224 1.853 1.00 98.12 99 VAL A N 1
ATOM 757 C CA . VAL A 1 99 ? 0.778 7.903 3.089 1.00 98.12 99 VAL A CA 1
ATOM 758 C C . VAL A 1 99 ? -0.329 8.797 3.650 1.00 98.12 99 VAL A C 1
ATOM 760 O O . VAL A 1 99 ? -0.680 8.697 4.828 1.00 98.12 99 VAL A O 1
ATOM 763 N N . VAL A 1 100 ? -0.933 9.641 2.808 1.00 97.88 100 VAL A N 1
ATOM 764 C CA . VAL A 1 100 ? -2.014 10.543 3.231 1.00 97.88 100 VAL A CA 1
ATOM 765 C C . VAL A 1 100 ? -3.227 9.748 3.712 1.00 97.88 100 VAL A C 1
ATOM 767 O O . VAL A 1 100 ? -3.813 10.079 4.745 1.00 97.88 100 VAL A O 1
ATOM 770 N N . LYS A 1 101 ? -3.600 8.670 3.012 1.00 96.50 101 LYS A N 1
ATOM 771 C CA . LYS A 1 101 ? -4.707 7.799 3.430 1.00 96.50 101 LYS A CA 1
ATOM 772 C C . LYS A 1 101 ? -4.417 7.078 4.742 1.00 96.50 101 LYS A C 1
ATOM 774 O O . LYS A 1 101 ? -5.305 7.012 5.590 1.00 96.50 101 LYS A O 1
ATOM 779 N N . ALA A 1 102 ? -3.195 6.589 4.933 1.00 97.50 102 ALA A N 1
ATOM 780 C CA . ALA A 1 102 ? -2.757 5.968 6.177 1.00 97.50 102 ALA A CA 1
ATOM 781 C C . ALA A 1 102 ? -2.888 6.936 7.357 1.00 97.50 102 ALA A C 1
ATOM 783 O O . ALA A 1 102 ? -3.483 6.583 8.375 1.00 97.50 102 ALA A O 1
ATOM 784 N N . MET A 1 103 ? -2.413 8.172 7.181 1.00 97.19 103 MET A N 1
ATOM 785 C CA . MET A 1 103 ? -2.490 9.232 8.187 1.00 97.19 103 MET A CA 1
ATOM 786 C C . MET A 1 103 ? -3.937 9.627 8.508 1.00 97.19 103 MET A C 1
ATOM 788 O O . MET A 1 103 ? -4.302 9.787 9.671 1.00 97.19 103 MET A O 1
ATOM 792 N N . GLN A 1 104 ? -4.790 9.759 7.487 1.00 96.56 104 GLN A N 1
ATOM 793 C CA . GLN A 1 104 ? -6.215 10.034 7.686 1.00 96.56 104 GLN A CA 1
ATOM 794 C C . GLN A 1 104 ? -6.869 8.940 8.540 1.00 96.56 104 GLN A C 1
ATOM 796 O O . GLN A 1 104 ? -7.551 9.245 9.518 1.00 96.56 104 GLN A O 1
ATOM 801 N N . LEU A 1 105 ? -6.623 7.664 8.225 1.00 96.19 105 LEU A N 1
ATOM 802 C CA . LEU A 1 105 ? -7.204 6.547 8.972 1.00 96.19 105 LEU A CA 1
ATOM 803 C C . LEU A 1 105 ? -6.675 6.456 10.408 1.00 96.19 105 LEU A C 1
ATOM 805 O O . LEU A 1 105 ? -7.472 6.222 11.316 1.00 96.19 105 LEU A O 1
ATOM 809 N N . SER A 1 106 ? -5.375 6.674 10.629 1.00 95.81 106 SER A N 1
ATOM 810 C CA . SER A 1 106 ? -4.764 6.572 11.960 1.00 95.81 106 SER A CA 1
ATOM 811 C C . SER A 1 106 ? -5.166 7.702 12.913 1.00 95.81 106 SER A C 1
ATOM 813 O O . SER A 1 106 ? -5.127 7.511 14.126 1.00 95.81 106 SER A O 1
ATOM 815 N N . ILE A 1 107 ? -5.603 8.854 12.394 1.00 96.44 107 ILE A N 1
ATOM 816 C CA . ILE A 1 107 ? -6.077 9.984 13.210 1.00 96.44 107 ILE A CA 1
ATOM 817 C C . ILE A 1 107 ? -7.602 9.947 13.385 1.00 96.44 107 ILE A C 1
ATOM 819 O O . ILE A 1 107 ? -8.119 10.125 14.490 1.00 96.44 107 ILE A O 1
ATOM 823 N N . MET A 1 108 ? -8.350 9.732 12.300 1.00 95.56 108 MET A N 1
ATOM 824 C CA . MET A 1 108 ? -9.806 9.908 12.305 1.00 95.56 108 MET A CA 1
ATOM 825 C C . MET A 1 108 ? -10.538 8.743 12.976 1.00 95.56 108 MET A C 1
ATOM 827 O O . MET A 1 108 ? -11.548 8.976 13.642 1.00 95.56 108 MET A O 1
ATOM 831 N N . ALA A 1 109 ? -10.053 7.503 12.824 1.00 95.12 109 ALA A N 1
ATOM 832 C CA . ALA A 1 109 ? -10.727 6.340 13.399 1.00 95.12 109 ALA A CA 1
ATOM 833 C C . ALA A 1 109 ? -10.672 6.340 14.944 1.00 95.12 109 ALA A C 1
ATOM 835 O O . ALA A 1 109 ? -11.742 6.265 15.556 1.00 95.12 109 ALA A O 1
ATOM 836 N N . PRO A 1 110 ? -9.511 6.557 15.599 1.00 95.31 110 PRO A N 1
ATOM 837 C CA . PRO A 1 110 ? -9.462 6.731 17.054 1.00 95.31 110 PRO A CA 1
ATOM 838 C C . PRO A 1 110 ? -10.202 7.980 17.536 1.00 95.31 110 PRO A C 1
ATOM 840 O O . PRO A 1 110 ? -10.855 7.955 18.578 1.00 95.31 110 PRO A O 1
ATOM 843 N N . GLY A 1 111 ? -10.175 9.066 16.753 1.00 95.00 111 GLY A N 1
ATOM 844 C CA . GLY A 1 111 ? -10.930 10.279 17.068 1.00 95.00 111 GLY A CA 1
ATOM 845 C C . GLY A 1 111 ? -12.441 10.040 17.158 1.00 95.00 111 GLY A C 1
ATOM 846 O O . GLY A 1 111 ? -13.092 10.566 18.063 1.00 95.00 111 GLY A O 1
ATOM 847 N N . LEU A 1 112 ? -12.995 9.220 16.258 1.00 92.88 112 LEU A N 1
ATOM 848 C CA . LEU A 1 112 ? -14.407 8.834 16.284 1.00 92.88 112 LEU A CA 1
ATOM 849 C C . LEU A 1 112 ? -14.727 7.907 17.465 1.00 92.88 112 LEU A C 1
ATOM 851 O O . LEU A 1 112 ? -15.782 8.069 18.073 1.00 92.88 112 LEU A O 1
ATOM 855 N N . ALA A 1 113 ? -13.823 6.981 17.794 1.00 93.56 113 ALA A N 1
ATOM 856 C CA . ALA A 1 113 ? -13.985 6.057 18.914 1.00 93.56 113 ALA A CA 1
ATOM 857 C C . ALA A 1 113 ? -14.014 6.770 20.277 1.00 93.56 113 ALA A C 1
ATOM 859 O O . ALA A 1 113 ? -14.823 6.426 21.131 1.00 93.56 113 ALA A O 1
ATOM 860 N N . LEU A 1 114 ? -13.168 7.789 20.472 1.00 94.25 114 LEU A N 1
ATOM 861 C CA . LEU A 1 114 ? -13.060 8.503 21.751 1.00 94.25 114 LEU A CA 1
ATOM 862 C C . LEU A 1 114 ? -14.146 9.565 21.967 1.00 94.25 114 LEU A C 1
ATOM 864 O O . LEU A 1 114 ? -14.501 9.854 23.106 1.00 94.25 114 LEU A O 1
ATOM 868 N N . ARG A 1 115 ? -14.632 10.203 20.895 1.00 94.44 115 ARG A N 1
ATOM 869 C CA . ARG A 1 115 ? -15.562 11.350 20.985 1.00 94.44 115 ARG A CA 1
ATOM 870 C C . ARG A 1 115 ? -16.996 11.016 20.594 1.00 94.44 115 ARG A C 1
ATOM 872 O O . ARG A 1 115 ? -17.883 11.849 20.768 1.00 94.44 115 ARG A O 1
ATOM 879 N N . GLY A 1 116 ? -17.220 9.859 19.980 1.00 92.12 116 GLY A N 1
ATOM 880 C CA . GLY A 1 116 ? -18.534 9.489 19.483 1.00 92.12 116 GLY A CA 1
ATOM 881 C C . GLY A 1 116 ?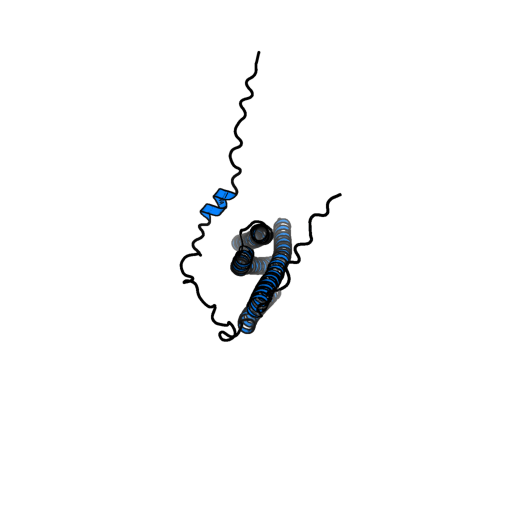 -19.460 8.966 20.590 1.00 92.12 116 GLY A C 1
ATOM 882 O O . GLY A 1 116 ? -18.980 8.474 21.608 1.00 92.12 116 GLY A O 1
ATOM 883 N N . PRO A 1 117 ? -20.788 9.019 20.379 1.00 94.06 117 PRO A N 1
ATOM 884 C CA . PRO A 1 117 ? -21.773 8.427 21.291 1.00 94.06 117 PRO A CA 1
ATOM 885 C C . PRO A 1 117 ? -21.602 6.900 21.394 1.00 94.06 117 PRO A C 1
ATOM 887 O O . PRO A 1 117 ? -20.843 6.309 20.627 1.00 94.06 117 PRO A O 1
ATOM 890 N N . GLU A 1 118 ? -22.321 6.238 22.305 1.00 88.69 118 GLU A N 1
ATOM 891 C CA . GLU A 1 118 ? -22.261 4.774 22.458 1.00 88.69 118 GLU A CA 1
ATOM 892 C C . GLU A 1 118 ? -22.399 4.030 21.111 1.00 88.69 118 GLU A C 1
ATOM 894 O O . GLU A 1 118 ? -23.228 4.373 20.264 1.00 88.69 118 GLU A O 1
ATOM 899 N N . GLY A 1 119 ? -21.549 3.020 20.890 1.00 89.06 119 GLY A N 1
ATOM 900 C CA . GLY A 1 119 ? -21.453 2.280 19.620 1.00 89.06 119 GLY A CA 1
ATOM 901 C C . GLY A 1 119 ? -20.595 2.949 18.533 1.00 89.06 119 GLY A C 1
ATOM 902 O O . GLY A 1 119 ? -20.422 2.390 17.445 1.00 89.06 119 GLY A O 1
ATOM 903 N N . SER A 1 120 ? -20.023 4.130 18.799 1.00 93.25 120 SER A N 1
ATOM 904 C CA . SER A 1 120 ? -19.066 4.798 17.904 1.00 93.25 120 SER A CA 1
ATOM 905 C C . SER A 1 120 ? -17.797 3.977 17.659 1.00 93.25 120 SER A C 1
ATOM 907 O O . SER A 1 120 ? -17.292 3.982 16.537 1.00 93.25 120 SER A O 1
ATOM 909 N N . MET A 1 121 ? -17.339 3.228 18.666 1.00 94.00 121 MET A N 1
ATOM 910 C CA . MET A 1 121 ? -16.178 2.338 18.602 1.00 94.00 121 MET A CA 1
ATOM 911 C C . MET A 1 121 ? -16.358 1.239 17.544 1.00 94.00 121 MET A C 1
ATOM 913 O O . MET A 1 121 ? -15.605 1.194 16.568 1.00 94.00 121 MET A O 1
ATOM 917 N N . THR A 1 122 ? -17.436 0.450 17.636 1.00 92.94 122 THR A N 1
ATOM 918 C CA . THR A 1 122 ? -17.811 -0.554 16.626 1.00 92.94 122 THR A CA 1
ATOM 919 C C . THR A 1 122 ? -17.848 0.045 15.223 1.00 92.94 122 THR A C 1
ATOM 921 O O . THR A 1 122 ? -17.356 -0.538 14.252 1.00 92.94 1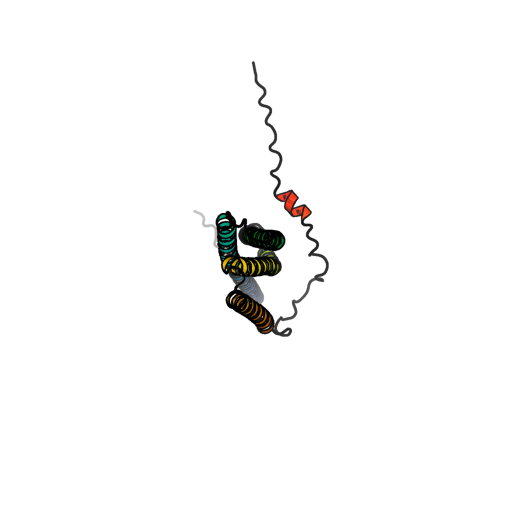22 THR A O 1
ATOM 924 N N . ARG A 1 123 ? -18.428 1.246 15.088 1.00 92.44 123 ARG A N 1
ATOM 925 C CA . ARG A 1 123 ? -18.514 1.939 13.801 1.00 92.44 123 ARG A CA 1
ATOM 926 C C . ARG A 1 123 ? -17.135 2.345 13.279 1.00 92.44 123 ARG A C 1
ATOM 928 O O . ARG A 1 123 ? -16.889 2.173 12.086 1.00 92.44 123 ARG A O 1
ATOM 935 N N . ALA A 1 124 ? -16.261 2.873 14.134 1.00 95.00 124 ALA A N 1
ATOM 936 C CA . ALA A 1 124 ? -14.903 3.264 13.770 1.00 95.00 124 ALA A CA 1
ATOM 937 C C . ALA A 1 124 ? -14.105 2.064 13.242 1.00 95.00 124 ALA A C 1
ATOM 939 O O . ALA A 1 124 ? -13.550 2.143 12.146 1.00 95.00 124 ALA A O 1
ATOM 940 N N . VAL A 1 125 ? -14.151 0.929 13.946 1.00 95.44 125 VAL A N 1
ATOM 941 C CA . VAL A 1 125 ? -13.501 -0.324 13.526 1.00 95.44 125 VAL A CA 1
ATOM 942 C C . VAL A 1 125 ? -14.027 -0.806 12.173 1.00 95.44 125 VAL A C 1
ATOM 944 O O . VAL A 1 125 ? -13.250 -1.144 11.281 1.00 95.44 125 VAL A O 1
ATOM 947 N N . MET A 1 126 ? -15.348 -0.792 11.968 1.00 92.44 126 MET A N 1
ATOM 948 C CA . MET A 1 126 ? -15.955 -1.226 10.703 1.00 92.44 126 MET A CA 1
ATOM 949 C C . MET A 1 126 ? -15.546 -0.344 9.517 1.00 92.44 126 MET A C 1
ATOM 951 O O . MET A 1 126 ? -15.274 -0.866 8.433 1.00 92.44 126 MET A O 1
ATOM 955 N N . VAL A 1 127 ? -15.491 0.978 9.713 1.00 93.19 127 VAL A N 1
ATOM 956 C CA . VAL A 1 127 ? -15.015 1.920 8.687 1.00 93.19 127 VAL A CA 1
ATOM 957 C C . VAL A 1 127 ? -13.537 1.678 8.400 1.00 93.19 127 VAL A C 1
ATOM 959 O O 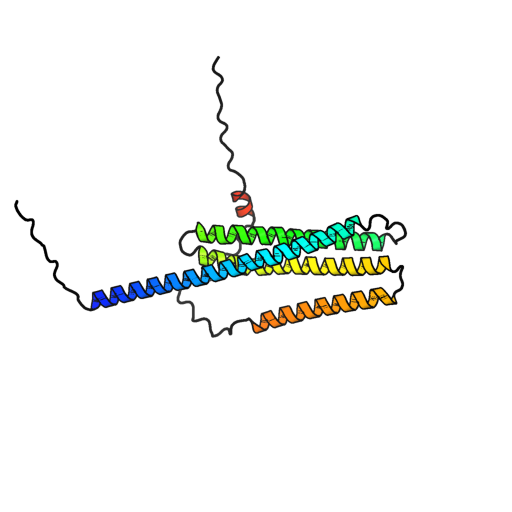. VAL A 1 127 ? -13.159 1.551 7.237 1.00 93.19 127 VAL A O 1
ATOM 962 N N . MET A 1 128 ? -12.718 1.536 9.442 1.00 93.81 128 MET A N 1
ATOM 963 C CA . MET A 1 128 ? -11.283 1.313 9.303 1.00 93.81 128 MET A CA 1
ATOM 964 C C . MET A 1 128 ? -10.981 0.016 8.550 1.00 93.81 128 MET A C 1
ATOM 966 O O . MET A 1 128 ? -10.218 0.036 7.590 1.00 93.81 128 MET A O 1
ATOM 970 N N . ARG A 1 129 ? -11.659 -1.088 8.890 1.00 92.44 129 ARG A N 1
ATOM 971 C CA . ARG A 1 129 ? -11.528 -2.377 8.192 1.00 92.44 129 ARG A CA 1
ATOM 972 C C . ARG A 1 129 ? -11.901 -2.277 6.707 1.00 92.44 129 ARG A C 1
ATOM 974 O O . ARG A 1 129 ? -11.273 -2.918 5.865 1.00 92.44 129 ARG A O 1
ATOM 981 N N . GLY A 1 130 ? -12.929 -1.492 6.378 1.00 88.88 130 GLY A N 1
ATOM 982 C CA . GLY A 1 130 ? -13.362 -1.265 4.997 1.00 88.88 130 GLY A CA 1
ATOM 983 C C . GLY A 1 130 ? -12.351 -0.451 4.188 1.00 88.88 130 GLY A C 1
ATOM 984 O O . GLY A 1 130 ? -11.950 -0.863 3.099 1.00 88.88 130 GLY A O 1
ATOM 985 N N . GLU A 1 131 ? -11.903 0.675 4.737 1.00 94.69 131 GLU A N 1
ATOM 986 C CA . GLU A 1 131 ? -10.966 1.586 4.070 1.00 94.69 131 GLU A CA 1
ATOM 987 C C . GLU A 1 131 ? -9.537 1.032 4.000 1.00 94.69 131 GLU A C 1
ATOM 989 O O . GLU A 1 131 ? -8.811 1.315 3.047 1.00 94.69 131 GLU A O 1
ATOM 994 N N . TYR A 1 132 ? -9.142 0.170 4.939 1.00 93.62 132 TYR A N 1
ATOM 995 C CA . TYR A 1 132 ? -7.828 -0.479 4.943 1.00 93.62 132 TYR A CA 1
ATOM 996 C C . TYR A 1 132 ? -7.566 -1.305 3.670 1.00 93.62 132 TYR A C 1
ATOM 998 O O . TYR A 1 132 ? -6.444 -1.332 3.159 1.00 93.62 132 TYR A O 1
ATOM 1006 N N . LYS A 1 133 ? -8.614 -1.908 3.085 1.00 89.94 133 LYS A N 1
ATOM 1007 C CA . LYS A 1 133 ? -8.523 -2.585 1.778 1.00 89.94 133 LYS A CA 1
ATOM 1008 C C . LYS A 1 133 ? -8.248 -1.607 0.637 1.00 89.94 133 LYS A C 1
ATOM 1010 O O . LYS A 1 133 ? -7.514 -1.926 -0.292 1.00 89.94 133 LYS A O 1
ATOM 1015 N N . SER A 1 134 ? -8.845 -0.416 0.678 1.00 90.31 134 SER A N 1
ATOM 1016 C CA . SER A 1 134 ? -8.562 0.645 -0.296 1.00 90.31 134 SER A CA 1
ATOM 1017 C C . SER A 1 134 ? -7.125 1.139 -0.173 1.00 90.31 134 SER A C 1
ATOM 1019 O O . SER A 1 134 ? -6.454 1.273 -1.189 1.00 90.31 134 SER A O 1
ATOM 1021 N N . LEU A 1 135 ? -6.637 1.320 1.055 1.00 95.31 135 LEU A N 1
ATOM 1022 C CA . LEU A 1 135 ? -5.252 1.695 1.333 1.00 95.31 135 LEU A CA 1
ATOM 1023 C C . LEU A 1 135 ? -4.253 0.689 0.741 1.00 95.31 135 LEU A C 1
ATOM 1025 O O . LEU A 1 135 ? -3.343 1.098 0.027 1.00 95.31 135 LEU A O 1
ATOM 1029 N N . HIS A 1 136 ? -4.475 -0.615 0.936 1.00 92.31 136 HIS A N 1
ATOM 1030 C CA . HIS A 1 136 ? -3.625 -1.653 0.334 1.00 92.31 136 HIS A CA 1
ATOM 1031 C C . HIS A 1 136 ? -3.634 -1.610 -1.195 1.00 92.31 136 HIS A C 1
ATOM 1033 O O . HIS A 1 136 ? -2.593 -1.784 -1.820 1.00 92.31 136 HIS A O 1
ATOM 1039 N N . ARG A 1 137 ? -4.788 -1.347 -1.820 1.00 90.62 137 ARG A N 1
ATOM 1040 C CA . ARG A 1 137 ? -4.870 -1.234 -3.285 1.00 90.62 137 ARG A CA 1
ATOM 1041 C C . ARG A 1 137 ? -4.022 -0.083 -3.828 1.00 90.62 137 ARG A C 1
ATOM 1043 O O . ARG A 1 137 ? -3.388 -0.265 -4.861 1.00 90.62 137 ARG A O 1
ATOM 1050 N N . TYR A 1 138 ? -3.998 1.068 -3.153 1.00 94.69 138 TYR A N 1
ATOM 1051 C CA . TYR A 1 138 ? -3.146 2.191 -3.563 1.00 94.69 138 TYR A CA 1
ATOM 1052 C C . TYR A 1 138 ? -1.660 1.875 -3.390 1.00 94.69 138 TYR A C 1
ATOM 1054 O O . TYR A 1 138 ? -0.894 2.133 -4.314 1.00 94.69 138 TYR A O 1
ATOM 1062 N N . PHE A 1 139 ? -1.288 1.242 -2.274 1.00 95.88 139 PHE A N 1
ATOM 1063 C CA . PHE A 1 139 ? 0.086 0.810 -2.017 1.00 95.88 139 PHE A CA 1
ATOM 1064 C C . PHE A 1 139 ? 0.590 -0.145 -3.106 1.00 95.88 139 PHE A C 1
ATOM 1066 O O . PHE A 1 139 ? 1.594 0.113 -3.758 1.00 95.88 139 PHE A O 1
ATOM 1073 N N . TYR A 1 140 ? -0.155 -1.217 -3.393 1.00 92.50 140 TYR A N 1
ATOM 1074 C CA . TYR A 1 140 ? 0.254 -2.176 -4.423 1.00 92.50 140 TYR A CA 1
ATOM 1075 C C . TYR A 1 140 ? 0.235 -1.590 -5.841 1.00 92.50 140 TYR A C 1
ATOM 1077 O O . TYR A 1 140 ? 1.049 -1.991 -6.670 1.00 92.50 140 TYR A O 1
ATOM 1085 N N . ALA A 1 141 ? -0.655 -0.636 -6.134 1.00 92.94 141 ALA A N 1
ATOM 1086 C CA . ALA A 1 141 ? -0.625 0.083 -7.406 1.00 92.94 141 ALA A CA 1
ATOM 1087 C C . ALA A 1 141 ? 0.654 0.930 -7.546 1.00 92.94 141 ALA A C 1
ATOM 1089 O O . ALA A 1 141 ? 1.298 0.883 -8.593 1.00 92.94 141 ALA A O 1
ATOM 1090 N N . GLY A 1 142 ? 1.054 1.650 -6.491 1.00 94.88 142 GLY A N 1
ATOM 1091 C CA . GLY A 1 142 ? 2.312 2.406 -6.444 1.00 94.88 142 GLY A CA 1
ATOM 1092 C C . GLY A 1 142 ? 3.540 1.513 -6.607 1.00 94.88 142 GLY A C 1
ATOM 1093 O O . GLY A 1 142 ? 4.393 1.788 -7.458 1.00 94.88 142 GLY A O 1
ATOM 1094 N N . LEU A 1 143 ? 3.552 0.382 -5.897 1.00 92.62 143 LEU A N 1
ATOM 1095 C CA . LEU A 1 143 ? 4.586 -0.644 -5.983 1.00 92.62 143 LEU A CA 1
ATOM 1096 C C . LEU A 1 143 ? 4.696 -1.245 -7.392 1.00 92.62 143 LEU A C 1
ATOM 1098 O O . LEU A 1 143 ? 5.799 -1.495 -7.874 1.00 92.62 143 LEU A O 1
ATOM 1102 N N . PHE A 1 144 ? 3.578 -1.467 -8.081 1.00 91.06 144 PHE A N 1
ATOM 1103 C CA . PHE A 1 144 ? 3.581 -1.970 -9.455 1.00 91.06 144 PHE A CA 1
ATOM 1104 C C . PHE A 1 144 ? 4.239 -0.978 -10.425 1.00 91.06 144 PHE A C 1
ATOM 1106 O O . PHE A 1 144 ? 5.125 -1.357 -11.193 1.00 91.06 144 PHE A O 1
ATOM 1113 N N . PHE A 1 145 ? 3.870 0.306 -10.356 1.00 93.81 145 PHE A N 1
ATOM 1114 C CA . PHE A 1 145 ? 4.497 1.343 -11.183 1.00 93.81 145 PHE A CA 1
ATOM 1115 C C . PHE A 1 145 ? 5.975 1.558 -10.839 1.00 93.81 145 PHE A C 1
ATOM 1117 O O . PHE A 1 145 ? 6.776 1.774 -11.748 1.00 93.81 145 PHE A O 1
ATOM 1124 N N . PHE A 1 146 ? 6.349 1.442 -9.560 1.00 93.81 146 PHE A N 1
ATOM 1125 C CA . PHE A 1 146 ? 7.744 1.495 -9.114 1.00 93.81 146 PHE A CA 1
ATOM 1126 C C . PHE A 1 146 ? 8.595 0.436 -9.821 1.00 93.81 146 PHE A C 1
ATOM 1128 O O . PHE A 1 146 ? 9.650 0.738 -10.371 1.00 93.81 146 PHE A O 1
ATOM 1135 N N . HIS A 1 147 ? 8.099 -0.799 -9.873 1.00 90.50 147 HIS A N 1
ATOM 1136 C CA . HIS A 1 147 ? 8.791 -1.909 -10.519 1.00 90.50 147 HIS A CA 1
ATOM 1137 C C . HIS A 1 147 ? 8.888 -1.752 -12.042 1.00 90.50 147 HIS A C 1
ATOM 1139 O O . HIS A 1 147 ? 9.930 -2.063 -12.615 1.00 90.50 147 HIS A O 1
ATOM 1145 N N . ILE A 1 148 ? 7.843 -1.231 -12.700 1.00 89.38 148 ILE A N 1
ATOM 1146 C CA . ILE A 1 148 ? 7.909 -0.885 -14.130 1.00 89.38 148 ILE A CA 1
ATOM 1147 C C . ILE A 1 148 ? 8.978 0.186 -14.365 1.00 89.38 148 ILE A C 1
ATOM 1149 O O . ILE A 1 148 ? 9.797 0.041 -15.268 1.00 89.38 148 ILE A O 1
ATOM 1153 N N . SER A 1 149 ? 8.997 1.241 -13.547 1.00 92.00 149 SER A N 1
ATOM 1154 C CA . SER A 1 149 ? 10.011 2.295 -13.632 1.00 92.00 149 SER A CA 1
ATOM 1155 C C . SER A 1 149 ? 11.424 1.729 -13.455 1.00 92.00 149 SER A C 1
ATOM 1157 O O . SER A 1 149 ? 12.288 1.988 -14.291 1.00 92.00 149 SER A O 1
ATOM 1159 N N . ALA A 1 150 ? 11.645 0.885 -12.444 1.00 90.06 150 ALA A N 1
ATOM 1160 C CA . ALA A 1 150 ? 12.934 0.243 -12.195 1.00 90.06 150 ALA A CA 1
ATOM 1161 C C . ALA A 1 150 ? 13.383 -0.653 -13.362 1.00 90.06 150 ALA A C 1
ATOM 1163 O O . ALA A 1 150 ? 14.550 -0.627 -13.745 1.00 90.06 150 ALA A O 1
ATOM 1164 N N . ALA A 1 151 ? 12.460 -1.405 -13.967 1.00 86.81 151 ALA A N 1
ATOM 1165 C CA . ALA A 1 151 ? 12.730 -2.220 -15.149 1.00 86.81 151 ALA A CA 1
ATOM 1166 C C . ALA A 1 151 ? 13.157 -1.378 -16.361 1.00 86.81 151 ALA A C 1
ATOM 1168 O O . ALA A 1 151 ? 14.144 -1.700 -17.024 1.00 86.81 151 ALA A O 1
ATOM 1169 N N . VAL A 1 152 ? 12.435 -0.287 -16.639 1.00 87.25 152 VAL A N 1
ATOM 1170 C CA . VAL A 1 152 ? 12.779 0.625 -17.739 1.00 87.25 152 VAL A CA 1
ATOM 1171 C C . VAL A 1 152 ? 14.113 1.325 -17.460 1.00 87.25 152 VAL A C 1
ATOM 1173 O O . VAL A 1 152 ? 14.938 1.432 -18.362 1.00 87.25 152 VAL A O 1
ATOM 1176 N N . TYR A 1 153 ? 14.366 1.736 -16.214 1.00 87.56 153 TYR A N 1
ATOM 1177 C CA . TYR A 1 153 ? 15.638 2.340 -15.809 1.00 87.56 153 TYR A CA 1
ATOM 1178 C C . TYR A 1 153 ? 16.818 1.377 -15.981 1.00 87.56 153 TYR A C 1
ATOM 1180 O O . TYR A 1 153 ? 17.845 1.754 -16.536 1.00 87.56 153 TYR A O 1
ATOM 1188 N N . ALA A 1 154 ? 16.658 0.112 -15.578 1.00 86.06 154 ALA A N 1
ATOM 1189 C CA . ALA A 1 154 ? 17.679 -0.913 -15.774 1.00 86.06 154 ALA A CA 1
ATOM 1190 C C . ALA A 1 154 ? 17.980 -1.138 -17.263 1.00 86.06 154 ALA A C 1
ATOM 1192 O O . ALA A 1 154 ? 19.140 -1.266 -17.639 1.00 86.06 154 ALA A O 1
ATOM 1193 N N . TYR A 1 155 ? 16.956 -1.141 -18.123 1.00 85.19 155 TYR A N 1
ATOM 1194 C CA . TYR A 1 155 ? 17.159 -1.239 -19.570 1.00 85.19 155 TYR A CA 1
ATOM 1195 C C . TYR A 1 155 ? 17.970 -0.059 -20.125 1.00 85.19 155 TYR A C 1
ATOM 1197 O O . TYR A 1 155 ? 18.836 -0.261 -20.973 1.00 85.19 155 TYR A O 1
ATOM 1205 N N . ILE A 1 156 ? 17.707 1.157 -19.637 1.00 84.81 156 ILE A N 1
ATOM 1206 C CA . ILE A 1 156 ? 18.451 2.356 -20.033 1.00 84.81 156 ILE A CA 1
ATOM 1207 C C . ILE A 1 156 ? 19.922 2.265 -19.603 1.00 84.81 156 ILE A C 1
ATOM 1209 O O . ILE A 1 156 ? 20.806 2.579 -20.394 1.00 84.81 156 ILE A O 1
ATOM 1213 N N . LEU A 1 157 ? 20.179 1.828 -18.367 1.00 84.69 157 LEU A N 1
ATOM 1214 C CA . LEU A 1 157 ? 21.519 1.819 -17.778 1.00 84.69 157 LEU A CA 1
ATOM 1215 C C . LEU A 1 157 ? 22.494 0.867 -18.494 1.00 84.69 157 LEU A C 1
ATOM 1217 O O . LEU A 1 157 ? 23.687 1.141 -18.535 1.00 84.69 157 LEU A O 1
ATOM 1221 N N . PHE A 1 158 ? 22.002 -0.243 -19.050 1.00 83.12 158 PHE A N 1
ATOM 1222 C CA . PHE A 1 158 ? 22.828 -1.265 -19.709 1.00 83.12 158 PHE A CA 1
ATOM 1223 C C . PHE A 1 158 ? 22.869 -1.137 -21.244 1.00 83.12 158 PHE A C 1
ATOM 1225 O O . PHE A 1 158 ? 23.085 -2.132 -21.928 1.00 83.12 158 PHE A O 1
ATOM 1232 N N . GLU A 1 159 ? 22.631 0.061 -21.795 1.00 73.44 159 GLU A N 1
ATOM 1233 C CA . GLU A 1 159 ? 22.844 0.401 -23.220 1.00 73.44 159 GLU A CA 1
ATOM 1234 C C . GLU A 1 159 ? 22.264 -0.611 -24.241 1.00 73.44 159 GLU A C 1
ATOM 1236 O O . GLU A 1 159 ? 22.787 -0.798 -25.337 1.00 73.44 159 GLU A O 1
ATOM 1241 N N . GLY A 1 160 ? 21.140 -1.263 -23.914 1.00 62.16 160 GLY A N 1
ATOM 1242 C CA . GLY A 1 160 ? 20.459 -2.189 -24.828 1.00 62.16 160 GLY A CA 1
ATOM 1243 C C . GLY A 1 160 ? 21.040 -3.605 -24.895 1.00 62.16 160 GLY A C 1
ATOM 1244 O O . GLY A 1 160 ? 20.570 -4.406 -25.710 1.00 62.16 160 GLY A O 1
ATOM 1245 N N . ASP A 1 161 ? 21.979 -3.958 -24.016 1.00 73.25 161 ASP A N 1
ATOM 1246 C CA . ASP A 1 161 ? 22.415 -5.339 -23.829 1.00 73.25 161 ASP A CA 1
ATOM 1247 C C . ASP A 1 161 ? 21.271 -6.173 -23.237 1.00 73.25 161 ASP A C 1
ATOM 1249 O O . ASP A 1 161 ? 21.081 -6.290 -22.026 1.00 73.25 161 ASP A O 1
ATOM 1253 N N . LEU A 1 162 ? 20.463 -6.743 -24.137 1.00 67.50 162 LEU A N 1
ATOM 1254 C CA . LEU A 1 162 ? 19.166 -7.370 -23.858 1.00 67.50 162 LEU A CA 1
ATOM 1255 C C . LEU A 1 162 ? 19.227 -8.489 -22.804 1.00 67.50 162 LEU A C 1
ATOM 1257 O O . LEU A 1 162 ? 18.220 -8.809 -22.174 1.00 67.50 162 LEU A O 1
ATOM 1261 N N . TYR A 1 163 ? 20.397 -9.089 -22.597 1.00 72.69 163 TYR A N 1
ATOM 1262 C CA . TYR A 1 163 ? 20.580 -10.248 -21.729 1.00 72.69 163 TYR A CA 1
ATOM 1263 C C . TYR A 1 163 ? 20.466 -9.934 -20.226 1.00 72.69 163 TYR A C 1
ATOM 1265 O O . TYR A 1 163 ? 20.125 -10.833 -19.463 1.00 72.69 163 TYR A O 1
ATOM 1273 N N . LEU A 1 164 ? 20.688 -8.688 -19.793 1.00 69.06 164 LEU A N 1
ATOM 1274 C CA . LEU A 1 164 ? 20.579 -8.258 -18.387 1.00 69.06 164 LEU A CA 1
ATOM 1275 C C . LEU A 1 164 ? 19.192 -7.718 -17.965 1.00 69.06 164 LEU A C 1
ATOM 1277 O O . LEU A 1 164 ? 18.731 -8.085 -16.884 1.00 69.06 164 LEU A O 1
ATOM 1281 N N . PRO A 1 165 ? 18.472 -6.900 -18.758 1.00 73.69 165 PRO A N 1
ATOM 1282 C CA . PRO A 1 165 ? 17.166 -6.366 -18.368 1.00 73.69 165 PRO A CA 1
ATOM 1283 C C . PRO A 1 165 ? 16.023 -7.384 -18.505 1.00 73.69 165 PRO A C 1
ATOM 1285 O O . PRO A 1 165 ? 15.035 -7.311 -17.779 1.00 73.69 165 PRO A O 1
ATOM 1288 N N . ILE A 1 166 ? 16.134 -8.372 -19.401 1.00 76.19 166 ILE A N 1
ATOM 1289 C CA . ILE A 1 166 ? 15.126 -9.437 -19.519 1.00 76.19 166 ILE A CA 1
ATOM 1290 C C . ILE A 1 166 ? 14.985 -10.237 -18.210 1.00 76.19 166 ILE A C 1
ATOM 1292 O O . ILE A 1 166 ? 13.862 -10.348 -17.711 1.00 76.19 166 ILE A O 1
ATOM 1296 N N . PRO A 1 167 ? 16.060 -10.781 -17.601 1.00 79.38 167 PRO A N 1
ATOM 1297 C CA . PRO A 1 167 ? 15.926 -11.523 -16.353 1.00 79.38 167 PRO A CA 1
ATOM 1298 C C . PRO A 1 167 ? 15.486 -10.641 -15.182 1.00 79.38 167 PRO A C 1
ATOM 1300 O O . PRO A 1 167 ? 14.762 -11.139 -14.325 1.00 79.38 167 PRO A O 1
ATOM 1303 N N . THR A 1 168 ? 15.838 -9.349 -15.137 1.00 76.25 168 THR A N 1
ATOM 1304 C CA . THR A 1 168 ? 15.353 -8.455 -14.068 1.00 76.25 168 THR A CA 1
ATOM 1305 C C . THR A 1 168 ? 13.852 -8.215 -14.180 1.00 76.25 168 THR A C 1
ATOM 1307 O O . THR A 1 168 ? 13.148 -8.360 -13.184 1.00 76.25 168 THR A O 1
ATOM 1310 N N . VAL A 1 169 ? 13.329 -7.960 -15.384 1.00 81.06 169 VAL A N 1
ATOM 1311 C CA . VAL A 1 169 ? 11.880 -7.854 -15.632 1.00 81.06 169 VAL A CA 1
ATOM 1312 C C . VAL A 1 169 ? 11.163 -9.153 -15.271 1.00 81.06 169 VAL A C 1
ATOM 1314 O O . VAL A 1 169 ? 10.124 -9.116 -14.616 1.00 81.06 169 VAL A O 1
ATOM 1317 N N . VAL A 1 170 ? 11.716 -10.306 -15.659 1.00 81.88 170 VAL A N 1
ATOM 1318 C CA . VAL A 1 170 ? 11.127 -11.620 -15.359 1.00 81.88 170 VAL A CA 1
ATOM 1319 C C . VAL A 1 170 ? 11.130 -11.901 -13.856 1.00 81.88 170 VAL A C 1
ATOM 1321 O O . VAL A 1 170 ? 10.109 -12.326 -13.324 1.00 81.88 170 VAL A O 1
ATOM 1324 N N . LEU A 1 171 ? 12.229 -11.626 -13.149 1.00 84.12 171 LEU A N 1
ATOM 1325 C CA . LEU A 1 171 ? 12.309 -11.795 -11.695 1.00 84.12 171 LEU A CA 1
ATOM 1326 C C . LEU A 1 171 ? 11.338 -10.869 -10.964 1.00 84.12 171 LEU A C 1
ATOM 1328 O O . LEU A 1 171 ? 10.648 -11.311 -10.050 1.00 84.12 171 LEU A O 1
ATOM 1332 N N . ILE A 1 172 ? 11.237 -9.613 -11.397 1.00 84.69 172 ILE A N 1
ATOM 1333 C CA . ILE A 1 172 ? 10.277 -8.641 -10.870 1.00 84.69 172 ILE A CA 1
ATOM 1334 C C . ILE A 1 172 ? 8.840 -9.120 -11.105 1.00 84.69 172 ILE A C 1
ATOM 1336 O O . ILE A 1 172 ? 8.029 -9.117 -10.181 1.00 84.69 172 ILE A O 1
ATOM 1340 N N . ALA A 1 173 ?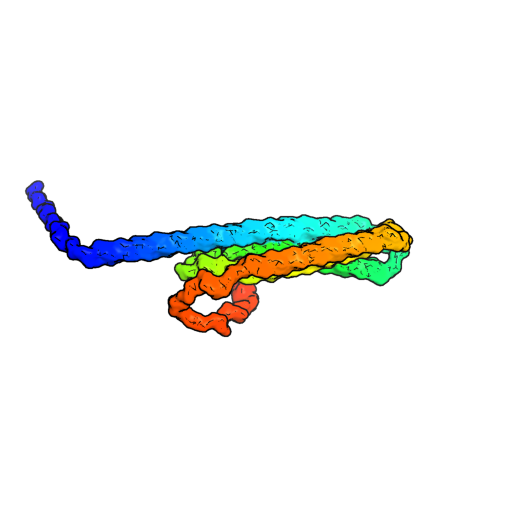 8.519 -9.578 -12.316 1.00 82.62 173 ALA A N 1
ATOM 1341 C CA . ALA A 1 173 ? 7.193 -10.083 -12.652 1.00 82.62 173 ALA A CA 1
ATOM 1342 C C . ALA A 1 173 ? 6.841 -11.344 -11.848 1.00 82.62 173 ALA A C 1
ATOM 1344 O O . ALA A 1 173 ? 5.725 -11.450 -11.344 1.00 82.62 173 ALA A O 1
ATOM 1345 N N . LEU A 1 174 ? 7.790 -12.270 -11.675 1.00 85.75 174 LEU A N 1
ATOM 1346 C CA . LEU A 1 174 ? 7.618 -13.463 -10.845 1.00 85.75 174 LEU A CA 1
ATOM 1347 C C . LEU A 1 174 ? 7.444 -13.108 -9.368 1.00 85.75 174 LEU A C 1
ATOM 1349 O O . LEU A 1 174 ? 6.578 -13.681 -8.715 1.00 85.75 174 LEU A O 1
ATOM 1353 N N . ALA A 1 175 ? 8.210 -12.148 -8.846 1.00 86.25 175 ALA A N 1
ATOM 1354 C CA . ALA A 1 175 ? 8.074 -11.677 -7.472 1.00 86.25 175 ALA A CA 1
ATOM 1355 C C . ALA A 1 175 ? 6.705 -11.020 -7.238 1.00 86.25 175 ALA A C 1
ATOM 1357 O O . ALA A 1 175 ? 6.023 -11.347 -6.268 1.00 86.25 175 ALA A O 1
ATOM 1358 N N . LEU A 1 176 ? 6.255 -10.154 -8.152 1.00 84.56 176 LEU A N 1
ATOM 1359 C CA . LEU A 1 176 ? 4.931 -9.531 -8.082 1.00 84.56 176 LEU A CA 1
ATOM 1360 C C . LEU A 1 176 ? 3.803 -10.563 -8.219 1.00 84.56 176 LEU A C 1
ATOM 1362 O O . LEU A 1 176 ? 2.829 -10.500 -7.471 1.00 84.56 176 LEU A O 1
ATOM 1366 N N . ALA A 1 177 ? 3.939 -11.533 -9.127 1.00 85.75 177 ALA A N 1
ATOM 1367 C CA . ALA A 1 177 ? 2.976 -12.620 -9.285 1.00 85.75 177 ALA A CA 1
ATOM 1368 C C . ALA A 1 177 ? 2.920 -13.505 -8.034 1.00 85.75 177 ALA A C 1
ATOM 1370 O O . ALA A 1 177 ? 1.830 -13.831 -7.571 1.00 85.75 177 ALA A O 1
ATOM 1371 N N . TYR A 1 178 ? 4.073 -13.842 -7.450 1.00 90.31 178 TYR A N 1
ATOM 1372 C CA . TYR A 1 178 ? 4.157 -14.583 -6.195 1.00 90.31 178 TYR A CA 1
ATOM 1373 C C . TYR A 1 178 ? 3.461 -13.828 -5.061 1.00 90.31 178 TYR A C 1
ATOM 1375 O O . TYR A 1 178 ? 2.603 -14.402 -4.397 1.00 90.31 178 TYR A O 1
ATOM 1383 N N . LEU A 1 179 ? 3.750 -12.533 -4.887 1.00 85.88 179 LEU A N 1
ATOM 1384 C CA . LEU A 1 179 ? 3.105 -11.699 -3.869 1.00 85.88 179 LEU A CA 1
ATOM 1385 C C . LEU A 1 179 ? 1.592 -11.586 -4.087 1.00 85.88 179 LEU A C 1
ATOM 1387 O O . LEU A 1 179 ? 0.830 -11.618 -3.124 1.00 85.88 179 LEU A O 1
ATOM 1391 N N . TYR A 1 180 ? 1.142 -11.482 -5.338 1.00 85.06 180 TYR A N 1
ATOM 1392 C CA . TYR A 1 180 ? -0.281 -11.436 -5.665 1.00 85.06 180 TYR A CA 1
ATOM 1393 C C . TYR A 1 180 ? -0.987 -12.765 -5.364 1.00 85.06 180 TYR A C 1
ATOM 1395 O O . TYR A 1 180 ? -2.067 -12.777 -4.768 1.00 85.06 180 TYR A O 1
ATOM 1403 N N . ILE A 1 181 ? -0.372 -13.889 -5.746 1.00 88.25 181 ILE A N 1
ATOM 1404 C CA . ILE A 1 181 ? -0.893 -15.230 -5.463 1.00 88.25 181 ILE A CA 1
ATOM 1405 C C . ILE A 1 181 ? -0.948 -15.449 -3.954 1.00 88.25 181 ILE A C 1
ATOM 1407 O O . ILE A 1 181 ? -2.005 -15.826 -3.450 1.00 88.25 181 ILE A O 1
ATOM 1411 N N . ASP A 1 182 ? 0.137 -15.162 -3.236 1.00 88.06 182 ASP A N 1
ATOM 1412 C CA . ASP A 1 182 ? 0.209 -15.300 -1.782 1.00 88.06 182 ASP A CA 1
ATOM 1413 C C . ASP A 1 182 ? -0.861 -14.439 -1.100 1.00 88.06 182 ASP A C 1
ATOM 1415 O O . ASP A 1 182 ? -1.668 -14.956 -0.330 1.00 88.06 182 ASP A O 1
ATOM 1419 N N . TYR A 1 183 ? -0.998 -13.169 -1.494 1.00 85.62 183 TYR A N 1
ATOM 1420 C CA . TYR A 1 183 ? -2.064 -12.291 -1.006 1.00 85.62 183 TYR A CA 1
ATOM 1421 C C . TYR A 1 183 ? -3.464 -12.893 -1.216 1.00 85.62 183 TYR A C 1
ATOM 1423 O O . TYR A 1 183 ? -4.266 -12.958 -0.280 1.00 85.62 183 TYR A O 1
ATOM 1431 N N . SER A 1 184 ? -3.759 -13.382 -2.426 1.00 83.94 184 SER A N 1
ATOM 1432 C CA . SER A 1 184 ? -5.060 -13.989 -2.743 1.00 83.94 184 SER A CA 1
ATOM 1433 C C . SER A 1 184 ? -5.310 -15.281 -1.953 1.00 83.94 184 SER A C 1
ATOM 1435 O O . SER A 1 184 ? -6.421 -15.547 -1.481 1.00 83.94 184 SER A O 1
ATOM 1437 N N . PHE A 1 185 ? -4.262 -16.071 -1.742 1.00 89.00 185 PHE A N 1
ATOM 1438 C CA . PHE A 1 185 ? -4.314 -17.315 -0.997 1.00 89.00 185 PHE A CA 1
ATOM 1439 C C . PHE A 1 185 ? -4.533 -17.068 0.496 1.00 89.00 185 PHE A C 1
ATOM 1441 O O . PHE A 1 185 ? -5.386 -17.717 1.107 1.00 89.00 185 PHE A O 1
ATOM 1448 N N . LEU A 1 186 ? -3.846 -16.085 1.079 1.00 86.31 186 LEU A N 1
ATOM 1449 C CA . LEU A 1 186 ? -4.084 -15.656 2.455 1.00 86.31 186 LEU A CA 1
ATOM 1450 C C . LEU A 1 186 ? -5.515 -15.144 2.624 1.00 86.31 186 LEU A C 1
ATOM 1452 O O . LEU A 1 186 ? -6.181 -15.516 3.590 1.00 86.31 186 LEU A O 1
ATOM 1456 N N . GLU A 1 187 ? -6.030 -14.358 1.674 1.00 83.06 187 GLU A N 1
ATOM 1457 C CA . GLU A 1 187 ? -7.404 -13.858 1.754 1.00 83.06 187 GLU A CA 1
ATOM 1458 C C . GLU A 1 187 ? -8.429 -15.001 1.760 1.00 83.06 187 GLU A C 1
ATOM 1460 O O . GLU A 1 187 ? -9.411 -14.946 2.499 1.00 83.06 187 GLU A O 1
ATOM 1465 N N . THR A 1 188 ? -8.211 -16.058 0.973 1.00 82.50 188 THR A N 1
ATOM 1466 C CA . THR A 1 188 ? -9.119 -17.217 0.970 1.00 82.50 188 THR A CA 1
ATOM 1467 C C . THR A 1 188 ? -9.025 -18.040 2.252 1.00 82.50 188 THR A C 1
ATOM 1469 O O . THR A 1 188 ? -10.061 -18.437 2.783 1.00 82.50 188 THR A O 1
ATOM 1472 N N . LYS A 1 189 ? -7.821 -18.247 2.797 1.00 85.69 189 LYS A N 1
ATOM 1473 C CA . LYS A 1 189 ? -7.609 -19.020 4.032 1.00 85.69 189 LYS A CA 1
ATOM 1474 C C . LYS A 1 189 ? -8.093 -18.319 5.297 1.00 85.69 189 LYS A C 1
ATOM 1476 O O . LYS A 1 189 ? -8.521 -18.985 6.233 1.00 85.69 189 LYS A O 1
ATOM 1481 N N . LEU A 1 190 ? -8.018 -16.991 5.334 1.00 82.75 190 LEU A N 1
ATOM 1482 C CA . LEU A 1 190 ? -8.403 -16.189 6.497 1.00 82.75 190 LEU A CA 1
ATOM 1483 C C . LEU A 1 190 ? -9.898 -15.832 6.518 1.00 82.75 190 LEU A C 1
ATOM 1485 O O . LEU A 1 190 ? -10.368 -15.187 7.457 1.00 82.75 190 LEU A O 1
ATOM 1489 N N . ARG A 1 191 ? -10.679 -16.253 5.512 1.00 78.50 191 ARG A N 1
ATOM 1490 C CA . ARG A 1 191 ? -12.141 -16.135 5.555 1.00 78.50 191 ARG A CA 1
ATOM 1491 C C . ARG A 1 191 ? -12.697 -17.106 6.593 1.00 78.50 191 ARG A C 1
ATOM 1493 O O . ARG A 1 191 ? -12.621 -18.319 6.433 1.00 78.50 191 ARG A O 1
ATOM 1500 N N . LEU A 1 192 ? -13.289 -16.550 7.650 1.00 71.69 192 LEU A N 1
ATOM 1501 C CA . LEU A 1 192 ? -14.024 -17.324 8.648 1.00 71.69 192 LEU A CA 1
ATOM 1502 C C . LEU A 1 192 ? -15.132 -18.146 7.959 1.00 71.69 192 LEU A C 1
ATOM 1504 O O . LEU A 1 192 ? -15.820 -17.607 7.082 1.00 71.69 192 LEU A O 1
ATOM 1508 N N . PRO A 1 193 ? -15.335 -19.423 8.337 1.00 73.25 193 PRO A N 1
ATOM 1509 C CA . PRO A 1 193 ? -16.405 -20.245 7.786 1.00 73.25 193 PRO A CA 1
ATOM 1510 C C . PRO A 1 193 ? -17.753 -19.546 7.971 1.00 73.25 193 PRO A C 1
ATOM 1512 O O . PRO A 1 193 ? -18.085 -19.111 9.072 1.00 73.25 193 PRO A O 1
ATOM 1515 N N . ALA A 1 194 ? -18.563 -19.470 6.913 1.00 62.75 194 ALA A N 1
ATOM 1516 C CA . ALA A 1 194 ? -19.837 -18.740 6.919 1.00 62.75 194 ALA A CA 1
ATOM 1517 C C . ALA A 1 194 ? -20.842 -19.204 8.003 1.00 62.75 194 ALA A C 1
ATOM 1519 O O . ALA A 1 194 ? -21.813 -18.503 8.270 1.00 62.75 194 ALA A O 1
ATOM 1520 N N . GLY A 1 195 ? -20.607 -20.359 8.639 1.00 59.84 195 GLY A N 1
ATOM 1521 C CA . GLY A 1 195 ? -21.438 -20.916 9.709 1.00 59.84 195 GLY A CA 1
ATOM 1522 C C . GLY A 1 195 ? -21.022 -20.572 11.146 1.00 59.84 195 GLY A C 1
ATOM 1523 O O . GLY A 1 195 ? -21.739 -20.956 12.062 1.00 59.84 195 GLY A O 1
ATOM 1524 N N . SER A 1 196 ? -19.900 -19.879 11.385 1.00 56.19 196 SER A N 1
ATOM 1525 C CA . SER A 1 196 ? -19.432 -19.583 12.756 1.00 56.19 196 SER A CA 1
ATOM 1526 C C . SER A 1 196 ? -19.925 -18.246 13.318 1.00 56.19 196 SER A C 1
ATOM 1528 O O . SER A 1 196 ? -19.613 -17.912 14.459 1.00 56.19 196 SER A O 1
ATOM 1530 N N . ILE A 1 197 ? -20.668 -17.459 12.535 1.00 59.38 197 ILE A N 1
ATOM 1531 C CA . ILE A 1 197 ? -21.282 -16.216 13.007 1.00 59.38 197 ILE A CA 1
ATOM 1532 C C . ILE A 1 197 ? -22.670 -16.587 13.545 1.00 59.38 197 ILE A C 1
ATOM 1534 O O . ILE A 1 197 ? -23.547 -16.901 12.735 1.00 59.38 197 ILE A O 1
ATOM 1538 N N . PRO A 1 198 ? -22.904 -16.581 14.873 1.00 56.38 198 PRO A N 1
ATOM 1539 C CA . PRO A 1 198 ? -24.250 -16.765 15.394 1.00 56.38 198 PRO A CA 1
ATOM 1540 C C . PRO A 1 198 ? -25.160 -15.702 14.765 1.00 56.38 198 PRO A C 1
ATOM 1542 O O . PRO A 1 198 ? -24.716 -14.560 14.588 1.00 56.38 198 PRO A O 1
ATOM 1545 N N . PRO A 1 199 ? -26.403 -16.052 14.384 1.00 53.28 199 PRO A N 1
ATOM 1546 C CA . PRO A 1 199 ? -27.323 -15.103 13.775 1.00 53.28 199 PRO A CA 1
ATOM 1547 C C . PRO A 1 199 ? -27.384 -13.864 14.665 1.00 53.28 199 PRO A C 1
ATOM 1549 O O . PRO A 1 199 ? -27.757 -13.959 15.834 1.00 53.28 199 PRO A O 1
ATOM 1552 N N . GLN A 1 200 ? -26.962 -12.713 14.126 1.00 54.78 200 GLN A N 1
ATOM 1553 C CA . GLN A 1 200 ? -27.133 -11.433 14.802 1.00 54.78 200 GLN A CA 1
ATOM 1554 C C . GLN A 1 200 ? -28.633 -11.258 15.025 1.00 54.78 200 GLN A C 1
ATOM 1556 O O . GLN A 1 200 ? -29.387 -10.957 14.098 1.00 54.78 200 GLN A O 1
ATOM 1561 N N . GLY A 1 201 ? -29.066 -11.542 16.250 1.00 45.88 201 GLY A N 1
ATOM 1562 C CA . GLY A 1 201 ? -30.440 -11.394 16.675 1.00 45.88 201 GLY A CA 1
ATOM 1563 C C . GLY A 1 201 ? -30.860 -9.941 16.516 1.00 45.88 201 GLY A C 1
ATOM 1564 O O . GLY A 1 201 ? -30.435 -9.090 17.284 1.00 45.88 201 GLY A O 1
ATOM 1565 N N . GLY A 1 202 ? -31.703 -9.698 15.512 1.00 47.75 202 GLY A N 1
ATOM 1566 C CA . GLY A 1 202 ? -32.610 -8.559 15.427 1.00 47.75 202 GLY A CA 1
ATOM 1567 C C . GLY A 1 202 ? -31.981 -7.197 15.128 1.00 47.75 202 GLY A C 1
ATOM 1568 O O . GLY A 1 202 ? -31.456 -6.538 16.015 1.00 47.75 202 GLY A O 1
ATOM 1569 N N . GLY A 1 203 ? -32.212 -6.684 13.912 1.00 47.09 203 GLY A N 1
ATOM 1570 C CA . GLY A 1 203 ? -32.336 -5.231 13.741 1.00 47.09 203 GLY A CA 1
ATOM 1571 C C . GLY A 1 203 ? -31.789 -4.604 12.462 1.00 47.09 203 GLY A C 1
ATOM 1572 O O . GLY A 1 203 ? -30.830 -3.848 12.509 1.00 47.09 203 GLY A O 1
ATOM 1573 N N . ARG A 1 204 ? -32.556 -4.778 11.379 1.00 42.25 204 ARG A N 1
ATOM 1574 C CA . ARG A 1 204 ? -32.662 -3.943 10.161 1.00 42.25 204 ARG A CA 1
ATOM 1575 C C . ARG A 1 204 ? -31.620 -4.093 9.035 1.00 42.25 204 ARG A C 1
ATOM 1577 O O . ARG A 1 204 ? -30.443 -4.350 9.269 1.00 42.25 204 ARG A O 1
ATOM 1584 N N . PRO A 1 205 ? -32.070 -3.928 7.770 1.00 46.09 205 PRO A N 1
ATOM 1585 C CA . PRO A 1 205 ? -31.321 -4.320 6.586 1.00 46.09 205 PRO A CA 1
ATOM 1586 C C . PRO A 1 205 ? -30.213 -3.325 6.242 1.00 46.09 205 PRO A C 1
ATOM 1588 O O . PRO A 1 205 ? -30.392 -2.106 6.217 1.00 46.09 205 PRO A O 1
ATOM 1591 N N . ARG A 1 206 ? -29.071 -3.903 5.890 1.00 51.34 206 ARG A N 1
ATOM 1592 C CA . ARG A 1 206 ? -27.772 -3.294 5.600 1.00 51.34 206 ARG A CA 1
ATOM 1593 C C . ARG A 1 206 ? -27.685 -2.692 4.184 1.00 51.34 206 ARG A C 1
ATOM 1595 O O . ARG A 1 206 ? -26.735 -2.974 3.467 1.00 51.34 206 ARG A O 1
ATOM 1602 N N . ALA A 1 207 ? -28.669 -1.896 3.755 1.00 44.84 207 ALA A N 1
ATOM 1603 C CA . ALA A 1 207 ? -28.774 -1.491 2.341 1.00 44.84 207 ALA A CA 1
ATOM 1604 C C . ALA A 1 207 ? -28.735 0.025 2.047 1.00 44.84 207 ALA A C 1
ATOM 1606 O O . ALA A 1 207 ? -28.898 0.412 0.894 1.00 44.84 207 ALA A O 1
ATOM 1607 N N . ARG A 1 208 ? -28.511 0.916 3.030 1.00 44.06 208 ARG A N 1
ATOM 1608 C CA . ARG A 1 208 ? -28.594 2.377 2.772 1.00 44.06 208 ARG A CA 1
ATOM 1609 C C . ARG A 1 208 ? -27.570 3.286 3.464 1.00 44.06 208 ARG A C 1
ATOM 1611 O O . ARG A 1 208 ? -27.797 4.486 3.527 1.00 44.06 208 ARG A O 1
ATOM 1618 N N . GLN A 1 209 ? -26.438 2.757 3.943 1.00 46.78 209 GLN A N 1
ATOM 1619 C CA . GLN A 1 209 ? -25.463 3.527 4.746 1.00 46.78 209 GLN A CA 1
ATOM 1620 C C . GLN A 1 209 ? -24.049 3.628 4.132 1.00 46.78 209 GLN A C 1
ATOM 1622 O O . GLN A 1 209 ? -23.087 3.869 4.854 1.00 46.78 209 GLN A O 1
ATOM 1627 N N . GLN A 1 210 ? -23.892 3.449 2.816 1.00 45.47 210 GLN A N 1
ATOM 1628 C CA . GLN A 1 210 ? -22.602 3.623 2.118 1.00 45.47 210 GLN A CA 1
ATOM 1629 C C . GLN A 1 210 ? -22.701 4.546 0.895 1.00 45.47 210 GLN A C 1
ATOM 1631 O O . GLN A 1 210 ? -21.993 4.399 -0.093 1.00 45.47 210 GLN A O 1
ATOM 1636 N N . ARG A 1 211 ? -23.558 5.562 0.995 1.00 40.53 211 ARG A N 1
ATOM 1637 C CA . ARG A 1 211 ? -23.420 6.803 0.227 1.00 40.53 211 ARG A CA 1
ATOM 1638 C C . ARG A 1 211 ? -23.141 7.933 1.213 1.00 40.53 211 ARG A C 1
ATOM 1640 O O . ARG A 1 211 ? -23.912 8.873 1.339 1.00 40.53 211 ARG A O 1
ATOM 1647 N N . TRP A 1 212 ? -22.085 7.770 2.009 1.00 50.00 212 TRP A N 1
ATOM 1648 C CA . TRP A 1 212 ? -21.523 8.892 2.750 1.00 50.00 212 TRP A CA 1
ATOM 1649 C C . TRP A 1 212 ? -20.813 9.756 1.720 1.00 50.00 212 TRP A C 1
ATOM 1651 O O . TRP A 1 212 ? -19.697 9.459 1.303 1.00 50.00 212 TRP A O 1
ATOM 1661 N N . ASP A 1 213 ? -21.543 10.760 1.243 1.00 41.69 213 ASP A N 1
ATOM 1662 C CA . ASP A 1 213 ? -21.050 11.782 0.343 1.00 41.69 213 ASP A CA 1
ATOM 1663 C C . ASP A 1 213 ? -19.718 12.324 0.865 1.00 41.69 213 ASP A C 1
ATOM 1665 O O . ASP A 1 213 ? -19.647 12.982 1.904 1.00 41.69 213 ASP A O 1
ATOM 1669 N N . SER A 1 214 ? -18.661 12.118 0.083 1.00 47.94 214 SER A N 1
ATOM 1670 C CA . SER A 1 214 ? -17.336 12.730 0.241 1.00 47.94 214 SER A CA 1
ATOM 1671 C C . SER A 1 214 ? -17.408 14.266 0.358 1.00 47.94 214 SER A C 1
ATOM 1673 O O . SER A 1 214 ? -16.447 14.907 0.770 1.00 47.94 214 SER A O 1
ATOM 1675 N N . ARG A 1 215 ? -18.563 14.861 0.020 1.00 45.59 215 ARG A N 1
ATOM 1676 C CA . ARG A 1 215 ? -18.874 16.291 0.123 1.00 45.59 215 ARG A CA 1
ATOM 1677 C C . ARG A 1 215 ? -19.147 16.766 1.554 1.00 45.59 215 ARG A C 1
ATOM 1679 O O . ARG A 1 215 ? -18.854 17.917 1.850 1.00 45.59 215 ARG A O 1
ATOM 1686 N N . LEU A 1 216 ? -19.657 15.914 2.449 1.00 50.03 216 LEU A N 1
ATOM 1687 C CA . LEU A 1 216 ? -19.930 16.314 3.840 1.00 50.03 216 LEU A CA 1
ATOM 1688 C C . LEU A 1 216 ? -18.660 16.345 4.703 1.00 50.03 216 LEU A C 1
ATOM 1690 O O . LEU A 1 216 ? -18.561 17.165 5.608 1.00 50.03 216 LEU A O 1
ATOM 1694 N N . TRP A 1 217 ? -17.659 15.519 4.383 1.00 49.78 217 TRP A N 1
ATOM 1695 C CA . TRP A 1 217 ? -16.375 15.521 5.095 1.00 49.78 217 TRP A CA 1
ATOM 1696 C C . TRP A 1 217 ? -15.498 16.738 4.767 1.00 49.78 217 TRP A C 1
ATOM 1698 O O . TRP A 1 217 ? -14.861 17.281 5.666 1.00 49.78 217 TRP A O 1
ATOM 1708 N N . LEU A 1 218 ? -15.518 17.221 3.516 1.00 48.47 218 LEU A N 1
ATOM 1709 C CA . LEU A 1 218 ? -14.853 18.477 3.129 1.00 48.47 218 LEU A CA 1
ATOM 1710 C C . LEU A 1 218 ? -15.470 19.705 3.823 1.00 48.47 218 LEU A C 1
ATOM 1712 O O . LEU A 1 218 ? -14.768 20.679 4.083 1.00 48.47 218 LEU A O 1
ATOM 1716 N N . ALA A 1 219 ? -16.762 19.652 4.164 1.00 48.81 219 ALA A N 1
ATOM 1717 C CA . ALA A 1 219 ? -17.453 20.743 4.848 1.00 48.81 219 ALA A CA 1
ATOM 1718 C C . ALA A 1 219 ? -17.105 20.842 6.347 1.00 48.81 219 ALA A C 1
ATOM 1720 O O . ALA A 1 219 ? -17.132 21.936 6.899 1.00 48.81 219 ALA A O 1
ATOM 1721 N N . SER A 1 220 ? -16.736 19.737 7.008 1.00 51.88 220 SER A N 1
ATOM 1722 C CA . SER A 1 220 ? -16.379 19.729 8.439 1.00 51.88 220 SER A CA 1
ATOM 1723 C C . SER A 1 220 ? -14.919 20.091 8.745 1.00 51.88 220 SER A C 1
ATOM 1725 O O . SER A 1 220 ? -14.572 20.262 9.910 1.00 51.88 220 SER A O 1
ATOM 1727 N N . THR A 1 221 ? -14.056 20.200 7.729 1.00 47.56 221 THR A N 1
ATOM 1728 C CA . THR A 1 221 ? -12.646 20.616 7.880 1.00 47.56 221 THR A CA 1
ATOM 1729 C C . THR A 1 221 ? -12.395 22.080 7.524 1.00 47.56 221 THR A C 1
ATOM 1731 O O . THR A 1 221 ? -11.269 22.551 7.666 1.00 47.56 221 THR A O 1
ATOM 1734 N N . LEU A 1 222 ? -13.415 22.815 7.068 1.00 44.66 222 LEU A N 1
ATOM 1735 C CA . LEU A 1 222 ? -13.303 24.260 6.900 1.00 44.66 222 LEU A CA 1
ATOM 1736 C C . LEU A 1 222 ? -13.392 24.924 8.283 1.00 44.66 222 LEU A C 1
ATOM 1738 O O . LEU A 1 222 ? -14.378 24.701 8.991 1.00 44.66 222 LEU A O 1
ATOM 1742 N N . PRO A 1 223 ? -12.392 25.724 8.692 1.00 45.81 223 PRO A N 1
ATOM 1743 C CA . PRO A 1 223 ? -12.495 26.500 9.917 1.00 45.81 223 PRO A CA 1
ATOM 1744 C C . PRO A 1 223 ? -13.721 27.411 9.818 1.00 45.81 223 PRO A C 1
ATOM 1746 O O . PRO A 1 223 ? -13.902 28.122 8.828 1.00 45.81 223 PRO A O 1
ATOM 1749 N N . SER A 1 224 ? -14.579 27.370 10.838 1.00 55.06 224 SER A N 1
ATOM 1750 C CA . SER A 1 224 ? -15.678 28.322 10.990 1.00 55.06 224 SER A CA 1
ATOM 1751 C C . SER A 1 224 ? -15.130 29.748 10.848 1.00 55.06 224 SER A C 1
ATOM 1753 O O . SER A 1 224 ? -14.117 30.041 11.493 1.00 55.06 224 SER A O 1
ATOM 1755 N N . PRO A 1 225 ? -15.752 30.631 10.041 1.00 52.44 225 PRO A N 1
ATOM 1756 C CA . PRO A 1 225 ? -15.296 32.008 9.907 1.00 52.44 225 PRO A CA 1
ATOM 1757 C C . PRO A 1 225 ? -15.243 32.650 11.294 1.00 52.44 225 PRO A C 1
ATOM 1759 O O . PRO A 1 225 ? -16.245 32.705 12.008 1.00 52.44 225 PRO A O 1
ATOM 1762 N N . VAL A 1 226 ? -14.045 33.074 11.691 1.00 61.12 226 VAL A N 1
ATOM 1763 C CA . VAL A 1 226 ? -13.819 33.809 12.934 1.00 61.12 226 VAL A CA 1
ATOM 1764 C C . VAL A 1 226 ? -14.596 35.124 12.814 1.00 61.12 226 VAL A C 1
ATOM 1766 O O . VAL A 1 226 ? -14.383 35.844 11.837 1.00 61.12 226 VAL A O 1
ATOM 1769 N N . PRO A 1 227 ? -15.511 35.453 13.742 1.00 56.09 227 PRO A N 1
ATOM 1770 C CA . PRO A 1 227 ? -16.203 36.731 13.695 1.00 56.09 227 PRO A CA 1
ATOM 1771 C C . PRO A 1 227 ? -15.178 37.857 13.873 1.00 56.09 227 PRO A C 1
ATOM 1773 O O . PRO A 1 227 ? -14.523 37.950 14.911 1.00 56.09 227 PRO A O 1
ATOM 1776 N N . GLU A 1 228 ? -15.030 38.698 12.846 1.00 54.03 228 GLU A N 1
ATOM 1777 C CA . GLU A 1 228 ? -14.254 39.936 12.900 1.00 54.03 228 GLU A CA 1
ATOM 1778 C C . GLU A 1 228 ? -14.775 40.811 14.046 1.00 54.03 228 GLU A C 1
ATOM 1780 O O . GLU A 1 228 ? -15.836 41.437 13.961 1.00 54.03 228 GLU A O 1
ATOM 1785 N N . SER A 1 229 ? -14.014 40.878 15.136 1.00 56.72 229 SER A N 1
ATOM 1786 C CA . SER A 1 229 ? -14.207 41.892 16.158 1.00 56.72 229 SER A CA 1
ATOM 1787 C C . SER A 1 229 ? -13.811 43.244 15.566 1.00 56.72 229 SER A C 1
ATOM 1789 O O . SER A 1 229 ? -12.637 43.594 15.439 1.00 56.72 229 SER A O 1
ATOM 1791 N N . LYS A 1 230 ? -14.821 44.028 15.178 1.00 52.59 230 LYS A N 1
ATOM 1792 C CA . LYS A 1 230 ? -14.669 45.452 14.873 1.00 52.59 230 LYS A CA 1
ATOM 1793 C C . LYS A 1 230 ? -14.129 46.157 16.117 1.00 52.59 230 LYS A C 1
ATOM 1795 O O . LYS A 1 230 ? -14.877 46.512 17.022 1.00 52.59 230 LYS A O 1
ATOM 1800 N N . CYS A 1 231 ? -12.813 46.341 16.159 1.00 52.19 231 CYS A N 1
ATOM 1801 C CA . CYS A 1 231 ? -12.142 47.203 17.118 1.00 52.19 231 CYS A CA 1
ATOM 1802 C C . CYS A 1 231 ? -12.409 48.655 16.702 1.00 52.19 231 CYS A C 1
ATOM 1804 O O . CYS A 1 231 ? -11.691 49.247 15.892 1.00 52.19 231 CYS A O 1
ATOM 1806 N N . THR A 1 232 ? -13.526 49.192 17.188 1.00 61.19 232 THR A N 1
ATOM 1807 C CA . THR A 1 232 ? -13.915 50.589 17.019 1.00 61.19 232 THR A CA 1
ATOM 1808 C C . THR A 1 232 ? -12.891 51.458 17.738 1.00 61.19 232 THR A C 1
ATOM 1810 O O . THR A 1 232 ? -12.815 51.496 18.964 1.00 61.19 232 THR A O 1
ATOM 1813 N N . ARG A 1 233 ? -12.060 52.125 16.941 1.00 56.53 233 ARG A N 1
ATOM 1814 C CA . ARG A 1 233 ? -11.037 53.074 17.368 1.00 56.53 233 ARG A CA 1
ATOM 1815 C C . ARG A 1 233 ? -11.745 54.329 17.901 1.00 56.53 233 ARG A C 1
ATOM 1817 O O . ARG A 1 233 ? -12.204 55.147 17.108 1.00 56.53 233 ARG A O 1
ATOM 1824 N N . LEU A 1 234 ? -11.877 54.450 19.222 1.00 58.09 234 LEU A N 1
ATOM 1825 C CA . LEU A 1 234 ? -12.246 55.708 19.875 1.00 58.09 234 LEU A CA 1
ATOM 1826 C C . LEU A 1 234 ? -11.064 56.682 19.751 1.00 58.09 234 LEU A C 1
ATOM 1828 O O . LEU A 1 234 ? -9.941 56.356 20.140 1.00 58.09 234 LEU A O 1
ATOM 1832 N N . ARG A 1 235 ? -11.338 57.830 19.132 1.00 57.78 235 ARG A N 1
ATOM 1833 C CA . ARG A 1 235 ? -10.562 59.069 19.226 1.00 57.78 235 ARG A CA 1
ATOM 1834 C C . ARG A 1 235 ? -11.191 59.939 20.300 1.00 57.78 235 ARG A C 1
ATOM 1836 O O . ARG A 1 235 ? -12.436 59.880 20.406 1.00 57.78 235 ARG A O 1
#

pLDDT: mean 80.6, std 18.07, range [40.53, 98.12]

Foldseek 3Di:
DDDDDDPPPDDPVPVVVVVVVVVVVVVVVVVVVVLVVLVVLLVVLLVVLVVLLVVLVVLLVVLVVVVVVCPPLPPDDPVLVVLLVVLSVLLNVLSVVLNVLSVCLNPVLVVQVVPPDPCSSVVSSVVSVVCSVVSVVSSLSSVVSSLVSVLSVQCSVVPNPVPPSVVSNVVSVVVNVVVVVVVVVCVVVPDDDPPPDDPPPDDDDPDPPPPPPPVVVVVVPDPDPDPPDPPPDDD

Organism: Emiliania huxleyi (NCBI:txid2903)

Secondary structure (DSSP, 8-state):
--------------HHHHHHHHHHHHHHHHHHHHHHHHHHHHHHHHHHHHHHHHHHHHHHHHHHHHHHHGGG--SS-HHHHHHHHHHHHHHHHHHHHHHHHHHHHHHHHHHHHHHSPTTHHHHHHHHHHHHHHHHHHHHHHHHHHHHHHHHHHHHHHTTT-TTTHHHHHHHHHHHHHHHHHHHHHHHHHTS--TTSS----S---SSSS----HHHHHHHTSPPPPP--------

Sequence (235 aa):
RPPLRLRAVSCLCTGAGMLLADKYDLQEQLKLSLLQIEDKELNFFTQNCYTVGTQAALIAGFVFSAIVEARDMDDIGPGLKISWSVATVLSMIFELMTVVKAMQLSIMAPGLALRGPEGSMTRAVMVMRGEYKSLHRYFYAGLFFFHISAAVYAYILFEGDLYLPIPTVVLIALALAYLYIDYSFLETKLRLPAGSIPPQGGGRPRARQQRWDSRLWLASTLPSPVPESKCTRLR

Radius of gyration: 29.47 Å; chains: 1; bounding box: 59×80×100 Å